Protein 3CSS (pdb70)

Solvent-accessible surface area: 11791 Å² total; per-residue (Å²): 96,101,31,82,38,86,52,0,129,77,44,46,54,0,2,108,16,0,42,99,42,2,35,60,18,8,108,79,44,155,73,114,100,72,51,4,0,0,0,2,10,16,36,81,42,3,88,96,0,0,76,28,2,21,126,138,10,38,65,65,3,89,118,89,4,1,23,1,1,6,4,11,0,31,0,12,40,68,130,47,134,97,2,3,41,7,23,1,38,128,7,0,13,138,51,10,36,100,92,12,28,16,48,3,78,9,180,62,0,73,103,56,2,148,77,118,186,40,0,62,115,10,0,58,41,1,0,87,81,4,28,86,65,0,63,120,59,12,76,45,148,121,29,142,80,53,104,86,41,3,0,25,0,40,0,0,1,4,24,11,6,30,22,0,25,1,14,0,0,1,42,154,18,60,0,12,102,11,109,122,53,9,0,0,0,1,26,10,9,127,104,32,78,17,92,1,20,6,0,1,1,0,29,23,0,1,27,58,1,112,69,0,1,0,3,1,41,23,153,87,33,20,68,0,0,114,2,0,40,25,143,71,97,59,132,91,86,1,34,0,32,20,0,42,99,18,150,21,55,7,19,0,4,0,28,72,12,0,5,98,73,46,71,167

B-factor: mean 22.98, std 7.55, range [10.91, 54.47]

Radius of gyration: 17.24 Å; Cα contacts (8 Å, |Δi|>4): 591; chains: 1; bounding box: 46×47×42 Å

InterPro domains:
  IPR005900 6-phosphogluconolactonase, DevB-type [TIGR01198] (13-248)
  IPR005900 6-phosphogluconolactonase, DevB-type [cd01400] (15-257)
  IPR006148 Glucosamine/galactosamine-6-phosphate isomerase [PF01182] (15-247)
  IPR037171 NagB/RpiA transferase-like [SSF100950] (8-265)
  IPR039104 6-phosphogluconolactonase [PTHR11054] (5-244)

CATH classification: 3.40.50.1360

Foldseek 3Di:
DDAAEAADADLVRLLVVVLVVLVCLLVPDPDNQDAAEEADEADCSCLVNLLVCQVPPLVCQQVLNYQYEHQKWFLEDCCPCRTRNVSNCVRHCVSGDPLSYQDFDRVLQHVPFLPQPRRQVSQVVRQVVSQVSQVVPADWDDDPPDPDIEGAHAEYEWEADLQLDIRQCEPPFCLLPDPDGQKDKGAHDPVDDDRTIMIHGHLVNQQRYQEYEYEYEDLSQQVSVVQLPDPDHDPVHGSNVSNVNRPHHYYYYYYCNNCPPPDD

Organism: Leishmania braziliensis (NCBI:txid5660)

Structure (mmCIF, N/CA/C/O backbone):
data_3CSS
#
_entry.id   3CSS
#
_cell.length_a   69.999
_cell.length_b   89.381
_cell.length_c   100.521
_cell.angle_alpha   90.000
_cell.angle_beta   90.000
_cell.angle_gamma   90.000
#
_symmetry.space_group_name_H-M   'C 2 2 21'
#
loop_
_entity.id
_entity.type
_entity.pdbx_description
1 polymer 6-phosphogluconolactonase
2 non-polymer 'PHOSPHATE ION'
3 water water
#
loop_
_atom_site.group_PDB
_atom_site.id
_atom_site.type_symbol
_atom_site.label_atom_id
_atom_site.label_alt_id
_atom_site.label_comp_id
_atom_site.label_asym_id
_atom_site.label_entity_id
_atom_site.label_seq_id
_atom_site.pdbx_PDB_ins_code
_atom_site.Cartn_x
_atom_site.Cartn_y
_atom_site.Cartn_z
_atom_site.occupancy
_atom_site.B_iso_or_equiv
_atom_site.auth_seq_id
_atom_site.auth_comp_id
_atom_site.auth_asym_id
_atom_site.auth_atom_id
_atom_site.pdbx_PDB_model_num
ATOM 1 N N . PHE A 1 4 ? 25.726 23.383 56.241 1.00 23.94 4 PHE A N 1
ATOM 2 C CA . PHE A 1 4 ? 26.043 23.773 54.815 1.00 22.87 4 PHE A CA 1
ATOM 3 C C . PHE A 1 4 ? 27.441 23.358 54.414 1.00 22.68 4 PHE A C 1
ATOM 4 O O . PHE A 1 4 ? 28.433 23.812 54.997 1.00 23.50 4 PHE A O 1
ATOM 12 N N . ALA A 1 5 ? 27.539 22.529 53.375 1.00 21.64 5 ALA A N 1
ATOM 13 C CA . ALA A 1 5 ? 28.833 22.003 52.961 1.00 20.18 5 ALA A CA 1
ATOM 14 C C . ALA A 1 5 ? 28.894 21.964 51.433 1.00 19.23 5 ALA A C 1
ATOM 15 O O . ALA A 1 5 ? 28.696 20.903 50.824 1.00 19.36 5 ALA A O 1
ATOM 17 N N . PRO A 1 6 ? 29.130 23.130 50.808 1.00 18.47 6 PRO A N 1
ATOM 18 C CA . PRO A 1 6 ? 29.162 23.157 49.344 1.00 17.54 6 PRO A CA 1
ATOM 19 C C . PRO A 1 6 ? 30.443 22.588 48.796 1.00 17.48 6 PRO A C 1
ATOM 20 O O . PRO A 1 6 ? 31.493 22.650 49.442 1.00 16.57 6 PRO A O 1
ATOM 24 N N . THR A 1 7 ? 30.362 22.022 47.598 1.00 16.47 7 THR A N 1
ATOM 25 C CA . THR A 1 7 ? 31.540 21.716 46.839 1.00 16.71 7 THR A CA 1
ATOM 26 C C . THR A 1 7 ? 32.052 23.035 46.235 1.00 16.46 7 THR A C 1
ATOM 27 O O . THR A 1 7 ? 31.284 23.795 45.659 1.00 17.66 7 THR A O 1
ATOM 31 N N . VAL A 1 8 ? 33.345 23.303 46.338 1.00 15.75 8 VAL A N 1
ATOM 32 C CA . VAL A 1 8 ? 33.939 24.491 45.714 1.00 16.75 8 VAL A CA 1
ATOM 33 C C . VAL A 1 8 ? 35.084 24.047 44.818 1.00 17.01 8 VAL A C 1
ATOM 34 O O . VAL A 1 8 ? 35.991 23.351 45.272 1.00 16.71 8 VAL A O 1
ATOM 38 N N . LYS A 1 9 ? 35.006 24.425 43.548 1.00 17.22 9 LYS A N 1
ATOM 39 C CA . LYS A 1 9 ? 36.051 24.076 42.557 1.00 17.10 9 LYS A CA 1
ATOM 40 C C . LYS A 1 9 ? 36.527 25.368 41.893 1.00 17.86 9 LYS A C 1
ATOM 41 O O . LYS A 1 9 ? 35.777 26.053 41.190 1.00 16.31 9 LYS A O 1
ATOM 47 N N . ILE A 1 10 ? 37.774 25.715 42.174 1.00 18.57 10 ILE A N 1
ATOM 48 C CA . ILE A 1 10 ? 38.396 26.876 41.574 1.00 20.68 10 ILE A CA 1
ATOM 49 C C . ILE A 1 10 ? 39.035 26.424 40.301 1.00 21.83 10 ILE A C 1
ATOM 50 O O . ILE A 1 10 ? 40.007 25.647 40.314 1.00 24.35 10 ILE A O 1
ATOM 55 N N . CYS A 1 11 ? 38.520 26.948 39.205 1.00 21.39 11 CYS A N 1
ATOM 56 C CA . CYS A 1 11 ? 38.937 26.593 37.868 1.00 23.20 11 CYS A CA 1
ATOM 57 C C . CYS A 1 11 ? 39.947 27.647 37.409 1.00 23.82 11 CYS A C 1
ATOM 58 O O . CYS A 1 11 ? 40.034 28.737 37.997 1.00 25.34 11 CYS A O 1
ATOM 61 N N . GLU A 1 12 ? 40.788 27.305 36.437 1.00 23.30 12 GLU A N 1
ATOM 62 C CA A GLU A 1 12 ? 41.785 28.229 35.889 0.50 23.66 12 GLU A CA 1
ATOM 63 C CA B GLU A 1 12 ? 41.757 28.274 35.940 0.50 23.56 12 GLU A CA 1
ATOM 64 C C . GLU A 1 12 ? 41.174 29.150 34.839 1.00 23.43 12 GLU A C 1
ATOM 65 O O . GLU A 1 12 ? 41.701 30.234 34.540 1.00 22.79 12 GLU A O 1
ATOM 76 N N . ASN A 1 13 ? 40.079 28.701 34.249 1.00 23.16 13 ASN A N 1
ATOM 77 C CA . ASN A 1 13 ? 39.470 29.414 33.134 1.00 23.08 13 ASN A CA 1
ATOM 78 C C . ASN A 1 13 ? 38.055 28.899 32.870 1.00 23.13 13 ASN A C 1
ATOM 79 O O . ASN A 1 13 ? 37.594 27.931 33.496 1.00 22.59 13 ASN A O 1
ATOM 84 N N . LEU A 1 14 ? 37.369 29.548 31.942 1.00 23.19 14 LEU A N 1
ATOM 85 C CA . LEU A 1 14 ? 35.958 29.270 31.702 1.00 22.87 14 LEU A CA 1
ATOM 86 C C . LEU A 1 14 ? 35.737 27.939 30.960 1.00 21.99 14 LEU A C 1
ATOM 87 O O . LEU A 1 14 ? 34.663 27.336 31.065 1.00 21.82 14 LEU A O 1
ATOM 92 N N . SER A 1 15 ? 36.748 27.469 30.226 1.00 20.51 15 SER A N 1
ATOM 93 C CA . SER A 1 15 ? 36.691 26.122 29.620 1.00 19.94 15 SER A CA 1
ATOM 94 C C . SER A 1 15 ? 36.530 25.047 30.692 1.00 19.50 15 SER A C 1
ATOM 95 O O . SER A 1 15 ? 35.668 24.170 30.604 1.00 19.45 15 SER A O 1
ATOM 98 N N . GLN A 1 16 ? 37.365 25.130 31.718 1.00 18.89 16 GLN A N 1
ATOM 99 C CA . GLN A 1 16 ? 37.310 24.189 32.827 1.00 18.97 16 GLN A CA 1
ATOM 100 C C . GLN A 1 16 ? 36.002 24.329 33.590 1.00 18.26 16 GLN A C 1
ATOM 101 O O . GLN A 1 16 ? 35.413 23.335 34.004 1.00 17.97 16 GLN A O 1
ATOM 107 N N . MET A 1 17 ? 35.553 25.562 33.794 1.00 17.88 17 MET A N 1
ATOM 108 C CA A MET A 1 17 ? 34.302 25.792 34.489 0.50 17.99 17 MET A CA 1
ATOM 109 C CA B MET A 1 17 ? 34.290 25.803 34.504 0.50 18.18 17 MET A CA 1
ATOM 110 C C . MET A 1 17 ? 33.143 25.144 33.747 1.00 18.08 17 MET A C 1
ATOM 111 O O . MET A 1 17 ? 32.313 24.473 34.344 1.00 17.44 17 MET A O 1
ATOM 120 N N . SER A 1 18 ? 33.098 25.361 32.442 1.00 18.45 18 SER A N 1
ATOM 121 C CA . SER A 1 18 ? 32.010 24.842 31.611 1.00 18.89 18 SER A CA 1
ATOM 122 C C . SER A 1 18 ? 32.014 23.314 31.578 1.00 18.61 18 SER A C 1
ATOM 123 O O . SER A 1 18 ? 30.963 22.706 31.671 1.00 17.59 18 SER A O 1
ATOM 126 N N . PHE A 1 19 ? 33.198 22.708 31.490 1.00 18.20 19 PHE A N 1
ATOM 127 C CA . PHE A 1 19 ? 33.327 21.237 31.508 1.00 18.89 19 PHE A CA 1
ATOM 128 C C . PHE A 1 19 ? 32.842 20.666 32.833 1.00 19.22 19 PHE A C 1
ATOM 129 O O . PHE A 1 19 ? 32.170 19.645 32.851 1.00 19.00 19 PHE A O 1
ATOM 137 N N . ALA A 1 20 ? 33.180 21.328 33.942 1.00 19.20 20 ALA A N 1
ATOM 138 C CA . ALA A 1 20 ? 32.745 20.878 35.275 1.00 19.19 20 ALA A CA 1
ATOM 139 C C . ALA A 1 20 ? 31.229 20.922 35.446 1.00 19.28 20 ALA A C 1
ATOM 140 O O . ALA A 1 20 ? 30.655 19.995 36.020 1.00 20.85 20 ALA A O 1
ATOM 142 N N . ALA A 1 21 ? 30.586 21.973 34.930 1.00 19.21 21 ALA A N 1
ATOM 143 C CA . ALA A 1 21 ? 29.116 22.114 34.998 1.00 18.69 21 ALA A CA 1
ATOM 144 C C . ALA A 1 21 ? 28.477 21.017 34.145 1.00 19.57 21 ALA A C 1
ATOM 145 O O . ALA A 1 21 ? 27.521 20.364 34.554 1.00 19.48 21 ALA A O 1
ATOM 147 N N . ARG A 1 22 ? 29.046 20.796 32.964 1.00 19.20 22 ARG A N 1
ATOM 148 C CA . ARG A 1 22 ? 28.541 19.749 32.076 1.00 20.09 22 ARG A CA 1
ATOM 149 C C . ARG A 1 22 ? 28.539 18.379 32.760 1.00 20.86 22 ARG A C 1
ATOM 150 O O . ARG A 1 22 ? 27.566 17.626 32.643 1.00 20.15 22 ARG A O 1
ATOM 158 N N . GLU A 1 23 ? 29.618 18.060 33.460 1.00 21.76 23 GLU A N 1
ATOM 159 C CA . GLU A 1 23 ? 29.726 16.778 34.172 1.00 23.09 23 GLU A CA 1
ATOM 160 C C . GLU A 1 23 ? 28.615 16.563 35.197 1.00 22.88 23 GLU A C 1
ATOM 161 O O . GLU A 1 23 ? 28.087 15.465 35.321 1.00 22.15 23 GLU A O 1
ATOM 167 N N . VAL A 1 24 ? 28.262 17.615 35.930 1.00 22.70 24 VAL A N 1
ATOM 168 C CA . VAL A 1 24 ? 27.163 17.545 36.891 1.00 22.92 24 VAL A CA 1
ATOM 169 C C . VAL A 1 24 ? 25.833 17.225 36.190 1.00 22.78 24 VAL A C 1
ATOM 170 O O . VAL A 1 24 ? 25.090 16.339 36.615 1.00 22.54 24 VAL A O 1
ATOM 174 N N . ILE A 1 25 ? 25.557 17.919 35.090 1.00 22.39 25 ILE A N 1
ATOM 175 C CA . ILE A 1 25 ? 24.350 17.672 34.304 1.00 22.25 25 ILE A CA 1
ATOM 176 C C . ILE A 1 25 ? 24.308 16.230 33.784 1.00 22.67 25 ILE A C 1
ATOM 177 O O . ILE A 1 25 ? 23.294 15.526 33.946 1.00 22.09 25 ILE A O 1
ATOM 182 N N . LEU A 1 26 ? 25.406 15.770 33.181 1.00 23.23 26 LEU A N 1
ATOM 183 C CA . LEU A 1 26 ? 25.443 14.397 32.639 1.00 23.97 26 LEU A CA 1
ATOM 184 C C . LEU A 1 26 ? 25.336 13.319 33.719 1.00 24.51 26 LEU A C 1
ATOM 185 O O . LEU A 1 26 ? 24.756 12.265 33.474 1.00 24.60 26 LEU A O 1
ATOM 190 N N . ALA A 1 27 ? 25.888 13.592 34.900 1.00 25.51 27 ALA A N 1
ATOM 191 C CA . ALA A 1 27 ? 25.799 12.685 36.049 1.00 26.06 27 ALA A CA 1
ATOM 192 C C . ALA A 1 27 ? 24.339 12.510 36.476 1.00 26.56 27 ALA A C 1
ATOM 193 O O . ALA A 1 27 ? 23.882 11.389 36.704 1.00 26.52 27 ALA A O 1
ATOM 195 N N . ALA A 1 28 ? 23.607 13.621 36.552 1.00 26.77 28 ALA A N 1
ATOM 196 C CA . ALA A 1 28 ? 22.188 13.597 36.925 1.00 27.38 28 ALA A CA 1
ATOM 197 C C . ALA A 1 28 ? 21.339 12.841 35.893 1.00 27.60 28 ALA A C 1
ATOM 198 O O . ALA A 1 28 ? 20.417 12.100 36.262 1.00 27.42 28 ALA A O 1
ATOM 200 N N . ILE A 1 29 ? 21.665 13.012 34.611 1.00 27.80 29 ILE A N 1
ATOM 201 C CA . ILE A 1 29 ? 20.968 12.310 33.530 1.00 27.91 29 ILE A CA 1
ATOM 202 C C . ILE A 1 29 ? 21.243 10.805 33.575 1.00 28.53 29 ILE A C 1
ATOM 203 O O . ILE A 1 29 ? 20.320 10.012 33.444 1.00 28.38 29 ILE A O 1
ATOM 208 N N . ASP A 1 30 ? 22.507 10.422 33.754 1.00 29.29 30 ASP A N 1
ATOM 209 C CA . ASP A 1 30 ? 22.877 9.008 33.822 1.00 30.18 30 ASP A CA 1
ATOM 210 C C . ASP A 1 30 ? 22.401 8.340 35.115 1.00 30.64 30 ASP A C 1
ATOM 211 O O . ASP A 1 30 ? 22.157 7.132 35.128 1.00 30.79 30 ASP A O 1
ATOM 216 N N . ALA A 1 31 ? 22.256 9.118 36.187 1.00 31.15 31 ALA A N 1
ATOM 217 C CA . ALA A 1 31 ? 21.843 8.580 37.486 1.00 31.63 31 ALA A CA 1
ATOM 218 C C . ALA A 1 31 ? 20.334 8.355 37.628 1.00 32.05 31 ALA A C 1
ATOM 219 O O . ALA A 1 31 ? 19.891 7.816 38.645 1.00 32.43 31 ALA A O 1
ATOM 221 N N . ARG A 1 32 ? 19.541 8.757 36.635 1.00 32.25 32 ARG A N 1
ATOM 222 C CA . ARG A 1 32 ? 18.091 8.529 36.688 1.00 32.38 32 ARG A CA 1
ATOM 223 C C . ARG A 1 32 ? 17.790 7.041 36.821 1.00 32.80 32 ARG A C 1
ATOM 224 O O . ARG A 1 32 ? 18.339 6.233 36.070 1.00 32.74 32 ARG A O 1
ATOM 232 N N . VAL A 1 33 ? 16.923 6.686 37.769 1.00 33.17 33 VAL A N 1
ATOM 233 C CA . VAL A 1 33 ? 16.409 5.316 37.864 1.00 33.52 33 VAL A CA 1
ATOM 234 C C . VAL A 1 33 ? 15.425 5.081 36.711 1.00 33.45 33 VAL A C 1
ATOM 235 O O . VAL A 1 33 ? 15.571 4.125 35.944 1.00 34.05 33 VAL A O 1
ATOM 239 N N . ASP A 1 34 ? 14.439 5.972 36.593 1.00 33.36 34 ASP A N 1
ATOM 240 C CA . ASP A 1 34 ? 13.445 5.932 35.517 1.00 32.90 34 ASP A CA 1
ATOM 241 C C . ASP A 1 34 ? 13.924 6.790 34.349 1.00 32.55 34 ASP A C 1
ATOM 242 O O . ASP A 1 34 ? 13.863 8.022 34.406 1.00 32.21 34 ASP A O 1
ATOM 247 N N . LYS A 1 35 ? 14.365 6.122 33.285 1.00 32.11 35 LYS A N 1
ATOM 248 C CA A LYS A 1 35 ? 14.933 6.792 32.113 0.50 31.90 35 LYS A CA 1
ATOM 249 C CA B LYS A 1 35 ? 14.934 6.794 32.119 0.50 31.92 35 LYS A CA 1
ATOM 250 C C . LYS A 1 35 ? 13.871 7.417 31.206 1.00 31.51 35 LYS A C 1
ATOM 251 O O . LYS A 1 35 ? 14.206 8.059 30.206 1.00 31.57 35 LYS A O 1
ATOM 262 N N . SER A 1 36 ? 12.596 7.238 31.555 1.00 30.68 36 SER A N 1
ATOM 263 C CA . SER A 1 36 ? 11.486 7.811 30.784 1.00 29.81 36 SER A CA 1
ATOM 264 C C . SER A 1 36 ? 10.991 9.157 31.333 1.00 29.31 36 SER A C 1
ATOM 265 O O . SER A 1 36 ? 10.058 9.738 30.767 1.00 29.42 36 SER A O 1
ATOM 268 N N . VAL A 1 37 ? 11.597 9.631 32.429 1.00 28.19 37 VAL A N 1
ATOM 269 C CA . VAL A 1 37 ? 11.253 10.922 33.033 1.00 27.28 37 VAL A CA 1
ATOM 270 C C . VAL A 1 37 ? 12.473 11.827 32.940 1.00 26.06 37 VAL A C 1
ATOM 271 O O . VAL A 1 37 ? 13.579 11.406 33.279 1.00 25.97 37 VAL A O 1
ATOM 275 N N . PRO A 1 38 ? 12.278 13.071 32.485 1.00 24.88 38 PRO A N 1
ATOM 276 C CA . PRO A 1 38 ? 13.448 13.921 32.280 1.00 23.66 38 PRO A CA 1
ATOM 277 C C . PRO A 1 38 ? 14.055 14.492 33.562 1.00 22.86 38 PRO A C 1
ATOM 278 O O . PRO A 1 38 ? 13.404 14.537 34.597 1.00 22.13 38 PRO A O 1
ATOM 282 N N . VAL A 1 39 ? 15.313 14.899 33.457 1.00 22.48 39 VAL A N 1
ATOM 283 C CA . VAL A 1 39 ? 15.951 15.772 34.446 1.00 22.18 39 VAL A CA 1
ATOM 284 C C . VAL A 1 39 ? 15.424 17.192 34.201 1.00 21.67 39 VAL A C 1
ATOM 285 O O . VAL A 1 39 ? 15.401 17.664 33.063 1.00 22.53 39 VAL A O 1
ATOM 289 N N . VAL A 1 40 ? 14.984 17.878 35.250 1.00 20.16 40 VAL A N 1
ATOM 290 C CA . VAL A 1 40 ? 14.531 19.256 35.099 1.00 19.22 40 VAL A CA 1
ATOM 291 C C . VAL A 1 40 ? 15.735 20.169 35.337 1.00 18.46 40 VAL A C 1
ATOM 292 O O . VAL A 1 40 ? 16.323 20.133 36.415 1.00 17.88 40 VAL A O 1
ATOM 296 N N . LEU A 1 41 ? 16.084 20.971 34.328 1.00 18.36 41 LEU A N 1
ATOM 297 C CA . LEU A 1 41 ? 17.253 21.870 34.370 1.00 18.77 41 LEU A CA 1
ATOM 298 C C . LEU A 1 41 ? 16.771 23.311 34.241 1.00 18.47 41 LEU A C 1
ATOM 299 O O . LEU A 1 41 ? 16.109 23.639 33.261 1.00 19.36 41 LEU A O 1
ATOM 304 N N . ALA A 1 42 ? 17.119 24.159 35.210 1.00 18.53 42 ALA A N 1
ATOM 305 C CA . ALA A 1 42 ? 16.849 25.587 35.119 1.00 18.26 42 ALA A CA 1
ATOM 306 C C . ALA A 1 42 ? 18.108 26.290 34.636 1.00 18.47 42 ALA A C 1
ATOM 307 O O . ALA A 1 42 ? 19.168 26.269 35.308 1.00 18.56 42 ALA A O 1
ATOM 309 N N . LEU A 1 43 ? 17.983 26.916 33.480 1.00 18.52 43 LEU A N 1
ATOM 310 C CA . LEU A 1 43 ? 19.071 27.607 32.824 1.00 18.22 43 LEU A CA 1
ATOM 311 C C . LEU A 1 43 ? 19.315 28.950 33.435 1.00 18.55 43 LEU A C 1
ATOM 312 O O . LEU A 1 43 ? 18.362 29.647 33.836 1.00 17.74 43 LEU A O 1
ATOM 317 N N . SER A 1 44 ? 20.596 29.311 33.565 1.00 18.38 44 SER A N 1
ATOM 318 C CA . SER A 1 44 ? 20.992 30.668 33.927 1.00 19.73 44 SER A CA 1
ATOM 319 C C . SER A 1 44 ? 21.272 31.502 32.690 1.00 19.99 44 SER A C 1
ATOM 320 O O . SER A 1 44 ? 21.379 31.002 31.577 1.00 20.37 44 SER A O 1
ATOM 323 N N . GLY A 1 45 ? 21.390 32.798 32.903 1.00 21.20 45 GLY A N 1
ATOM 324 C CA . GLY A 1 45 ? 21.568 33.714 31.820 1.00 22.49 45 GLY A CA 1
ATOM 325 C C . GLY A 1 45 ? 22.821 34.533 31.958 1.00 24.00 45 GLY A C 1
ATOM 326 O O . GLY A 1 45 ? 23.823 34.099 32.535 1.00 21.06 45 GLY A O 1
ATOM 327 N N . GLY A 1 46 ? 22.749 35.760 31.450 1.00 25.72 46 GLY A N 1
ATOM 328 C CA . GLY A 1 46 ? 23.957 36.553 31.320 1.00 27.21 46 GLY A CA 1
ATOM 329 C C . GLY A 1 46 ? 24.784 35.859 30.258 1.00 27.70 46 GLY A C 1
ATOM 330 O O . GLY A 1 46 ? 24.203 35.268 29.339 1.00 29.32 46 GLY A O 1
ATOM 331 N N . SER A 1 47 ? 26.114 35.916 30.412 1.00 28.24 47 SER A N 1
ATOM 332 C CA A SER A 1 47 ? 27.099 35.450 29.415 0.50 28.07 47 SER A CA 1
ATOM 333 C CA B SER A 1 47 ? 27.065 35.428 29.400 0.50 28.04 47 SER A CA 1
ATOM 334 C C . SER A 1 47 ? 27.948 34.268 29.897 1.00 27.79 47 SER A C 1
ATOM 335 O O . SER A 1 47 ? 28.568 33.545 29.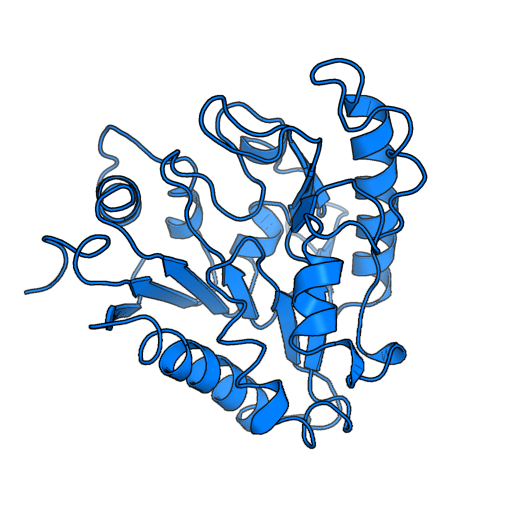096 1.00 28.46 47 SER A O 1
ATOM 340 N N . THR A 1 48 ? 28.019 34.077 31.208 1.00 26.19 48 THR A N 1
ATOM 341 C CA . THR A 1 48 ? 28.858 33.010 31.769 1.00 24.61 48 THR A CA 1
ATOM 342 C C . THR A 1 48 ? 28.512 31.578 31.273 1.00 23.22 48 THR A C 1
ATOM 343 O O . THR A 1 48 ? 29.405 30.867 30.855 1.00 24.06 48 THR A O 1
ATOM 347 N N . PRO A 1 49 ? 27.229 31.179 31.286 1.00 20.53 49 PRO A N 1
ATOM 348 C CA . PRO A 1 49 ? 26.816 29.814 30.869 1.00 19.20 49 PRO A CA 1
ATOM 349 C C . PRO A 1 49 ? 26.690 29.587 29.351 1.00 19.16 49 PRO A C 1
ATOM 350 O O . PRO A 1 49 ? 26.448 28.465 28.907 1.00 18.94 49 PRO A O 1
ATOM 354 N N . LYS A 1 50 ? 26.878 30.640 28.551 1.00 19.79 50 LYS A N 1
ATOM 355 C CA . LYS A 1 50 ? 26.799 30.484 27.111 1.00 19.89 50 LYS A CA 1
ATOM 356 C C . LYS A 1 50 ? 27.730 29.362 26.609 1.00 19.95 50 LYS A C 1
ATOM 357 O O . LYS A 1 50 ? 27.330 28.544 25.780 1.00 20.92 50 LYS A O 1
ATOM 363 N N . ARG A 1 51 ? 28.964 29.336 27.095 1.00 19.95 51 ARG A N 1
ATOM 364 C CA A ARG A 1 51 ? 29.877 28.320 26.605 0.50 20.20 51 ARG A CA 1
ATOM 365 C CA B ARG A 1 51 ? 29.972 28.330 26.734 0.50 20.19 51 ARG A CA 1
ATOM 366 C C . ARG A 1 51 ? 29.467 26.910 27.041 1.00 19.79 51 ARG A C 1
ATOM 367 O O . ARG A 1 51 ? 29.571 25.997 26.230 1.00 19.99 51 ARG A O 1
ATOM 382 N N . LEU A 1 52 ? 28.922 26.751 28.249 1.00 19.41 52 LEU A N 1
ATOM 383 C CA . LEU A 1 52 ? 28.342 25.473 28.662 1.00 18.67 52 LEU A CA 1
ATOM 384 C C . LEU A 1 52 ? 27.274 24.999 27.677 1.00 18.29 52 LEU A C 1
ATOM 385 O O . LEU A 1 52 ? 27.280 23.844 27.233 1.00 18.72 52 LEU A O 1
ATOM 390 N N . TYR A 1 53 ? 26.349 25.886 27.347 1.00 18.72 53 TYR A N 1
ATOM 391 C CA . TYR A 1 53 ? 25.276 25.560 26.427 1.00 18.92 53 TYR A CA 1
ATOM 392 C C . TYR A 1 53 ? 25.809 25.128 25.051 1.00 19.38 53 TYR A C 1
ATOM 393 O O . TYR A 1 53 ? 25.324 24.150 24.470 1.00 19.98 53 TYR A O 1
ATOM 402 N N . GLU A 1 54 ? 26.820 25.837 24.559 1.00 19.20 54 GLU A N 1
ATOM 403 C CA . GLU A 1 54 ? 27.455 25.495 23.294 1.00 20.29 54 GLU A CA 1
ATOM 404 C C . GLU A 1 54 ? 28.070 24.099 23.359 1.00 20.39 54 GLU A C 1
ATOM 405 O O . GLU A 1 54 ? 27.969 23.310 22.409 1.00 20.75 54 GLU A O 1
ATOM 411 N N . GLU A 1 55 ? 28.706 23.795 24.483 1.00 20.98 55 GLU A N 1
ATOM 412 C CA A GLU A 1 55 ? 29.334 22.489 24.664 0.50 21.33 55 GLU A CA 1
ATOM 413 C CA B GLU A 1 55 ? 29.334 22.495 24.682 0.50 21.45 55 GLU A CA 1
ATOM 414 C C . GLU A 1 55 ? 28.282 21.379 24.723 1.00 21.38 55 GLU A C 1
ATOM 415 O O . GLU A 1 55 ? 28.450 20.335 24.104 1.00 21.48 55 GLU A O 1
ATOM 426 N N . LEU A 1 56 ? 27.193 21.597 25.459 1.00 21.44 56 LEU A N 1
ATOM 427 C CA . LEU A 1 56 ? 26.072 20.648 25.436 1.00 21.69 56 LEU A CA 1
ATOM 428 C C . LEU A 1 56 ? 25.530 20.435 24.016 1.00 21.78 56 LEU A C 1
ATOM 429 O O . LEU A 1 56 ? 25.196 19.310 23.610 1.00 21.80 56 LEU A O 1
ATOM 434 N N . HIS A 1 57 ? 25.443 21.513 23.249 1.00 21.77 57 HIS A N 1
ATOM 435 C CA . HIS A 1 57 ? 24.958 21.406 21.869 1.00 21.92 57 HIS A CA 1
ATOM 436 C C . HIS A 1 57 ? 25.862 20.525 20.987 1.00 22.47 57 HIS A C 1
ATOM 437 O O . HIS A 1 57 ? 25.372 19.738 20.159 1.00 21.86 57 HIS A O 1
ATOM 444 N N . GLU A 1 58 ? 27.174 20.673 21.165 1.00 23.22 58 GLU A N 1
ATOM 445 C CA . GLU A 1 58 ? 28.137 19.931 20.366 1.00 24.28 58 GLU A CA 1
ATOM 446 C C . GLU A 1 58 ? 28.287 18.476 20.783 1.00 24.72 58 GLU A C 1
ATOM 447 O O . GLU A 1 58 ? 28.482 17.616 19.925 1.00 24.26 58 GLU A O 1
ATOM 453 N N . LYS A 1 59 ? 28.180 18.199 22.080 1.00 24.85 59 LYS A N 1
ATOM 454 C CA . LYS A 1 59 ? 28.537 16.887 22.624 1.00 26.07 59 LYS A CA 1
ATOM 455 C C . LYS A 1 59 ? 27.345 16.008 23.010 1.00 26.08 59 LYS A C 1
ATOM 456 O O . LYS A 1 59 ? 27.431 14.781 22.924 1.00 26.79 59 LYS A O 1
ATOM 462 N N . ASP A 1 60 ? 26.243 16.616 23.448 1.00 25.70 60 ASP A N 1
ATOM 463 C CA . ASP A 1 60 ? 25.171 15.874 24.108 1.00 25.57 60 ASP A CA 1
ATOM 464 C C . ASP A 1 60 ? 23.805 16.042 23.455 1.00 25.41 60 ASP A C 1
ATOM 465 O O . ASP A 1 60 ? 22.771 15.733 24.076 1.00 25.04 60 ASP A O 1
ATOM 470 N N . LEU A 1 61 ? 23.796 16.498 22.202 1.00 24.93 61 LEU A N 1
ATOM 471 C CA . LEU A 1 61 ? 22.549 16.864 21.541 1.00 24.66 61 LEU A CA 1
ATOM 472 C C . LEU A 1 61 ? 21.617 15.663 21.396 1.00 24.66 61 LEU A C 1
ATOM 473 O O . LEU A 1 61 ? 20.399 15.809 21.494 1.00 24.86 61 LEU A O 1
ATOM 478 N N . ALA A 1 62 ? 22.200 14.482 21.193 1.00 24.57 62 ALA A N 1
ATOM 479 C CA . ALA A 1 62 ? 21.438 13.239 21.052 1.00 24.35 62 ALA A CA 1
ATOM 480 C C . ALA A 1 62 ? 20.579 12.926 22.281 1.00 24.29 62 ALA A C 1
ATOM 481 O O . ALA A 1 62 ? 19.403 12.590 22.153 1.00 24.47 62 ALA A O 1
ATOM 483 N N . LEU A 1 63 ? 21.172 13.044 23.464 1.00 24.13 63 LEU A N 1
ATOM 484 C CA A LEU A 1 63 ? 20.441 12.823 24.714 0.50 24.06 63 LEU A CA 1
ATOM 485 C CA B LEU A 1 63 ? 20.457 12.831 24.719 0.50 24.20 63 LEU A CA 1
ATOM 486 C C . LEU A 1 63 ? 19.277 13.804 24.843 1.00 23.99 63 LEU A C 1
ATOM 487 O O . LEU A 1 63 ? 18.189 13.436 25.285 1.00 24.28 63 LEU A O 1
ATOM 496 N N . LEU A 1 64 ? 19.498 15.047 24.429 1.00 24.03 64 LEU A N 1
ATOM 497 C CA . LEU A 1 64 ? 18.479 16.097 24.540 1.00 23.92 64 LEU A CA 1
ATOM 498 C C . LEU A 1 64 ? 17.339 15.899 23.530 1.00 24.45 64 LEU A C 1
ATOM 499 O O . LEU A 1 64 ? 16.165 16.111 23.849 1.00 24.45 64 LEU A O 1
ATOM 504 N N . GLN A 1 65 ? 17.680 15.478 22.317 1.00 25.20 65 GLN A N 1
ATOM 505 C CA . GLN A 1 65 ? 16.649 15.167 21.319 1.00 25.51 65 GLN A CA 1
ATOM 506 C C . GLN A 1 65 ? 15.812 13.933 21.725 1.00 25.55 65 GLN A C 1
ATOM 507 O O . GLN A 1 65 ? 14.696 13.739 21.228 1.00 26.01 65 GLN A O 1
ATOM 513 N N . GLN A 1 66 ? 16.346 13.125 22.642 1.00 25.26 66 GLN A N 1
ATOM 514 C CA . GLN A 1 66 ? 15.622 11.999 23.253 1.00 25.61 66 GLN A CA 1
ATOM 515 C C . GLN A 1 66 ? 14.833 12.405 24.516 1.00 25.44 66 GLN A C 1
ATOM 516 O O . GLN A 1 66 ? 14.336 11.542 25.251 1.00 25.34 66 GLN A O 1
ATOM 522 N N . HIS A 1 67 ? 14.752 13.711 24.771 1.00 24.66 67 HIS A N 1
ATOM 523 C CA . HIS A 1 67 ? 13.947 14.272 25.862 1.00 24.49 67 HIS A CA 1
ATOM 524 C C . HIS A 1 67 ? 14.506 13.937 27.256 1.00 23.74 67 HIS A C 1
ATOM 525 O O . HIS A 1 67 ? 13.747 13.844 28.224 1.00 24.40 67 HIS A O 1
ATOM 532 N N . ALA A 1 68 ? 15.831 13.807 27.373 1.00 22.81 68 ALA A N 1
ATOM 533 C CA . ALA A 1 68 ? 16.461 13.542 28.680 1.00 22.48 68 ALA A CA 1
ATOM 534 C C . ALA A 1 68 ? 16.316 14.716 29.670 1.00 21.75 68 ALA A C 1
ATOM 535 O O . ALA A 1 68 ? 16.357 14.512 30.884 1.00 20.87 68 ALA A O 1
ATOM 537 N N . VAL A 1 69 ? 16.172 15.932 29.141 1.00 21.01 69 VAL A N 1
ATOM 538 C CA . VAL A 1 69 ? 16.129 17.155 29.946 1.00 20.60 69 VAL A CA 1
ATOM 539 C C . VAL A 1 69 ? 14.879 17.972 29.632 1.00 20.65 69 VAL A C 1
ATOM 540 O O . VAL A 1 69 ? 14.514 18.149 28.464 1.00 21.90 69 VAL A O 1
ATOM 544 N N . GLN A 1 70 ? 14.224 18.443 30.685 1.00 20.37 70 GLN A N 1
ATOM 545 C CA . GLN A 1 70 ? 13.180 19.455 30.580 1.00 20.25 70 GLN A CA 1
ATOM 546 C C . GLN A 1 70 ? 13.799 20.783 31.015 1.00 19.65 70 GLN A C 1
ATOM 547 O O . GLN A 1 70 ? 14.216 20.918 32.174 1.00 20.15 70 GLN A O 1
ATOM 553 N N . PHE A 1 71 ? 13.837 21.738 30.083 1.00 19.68 71 PHE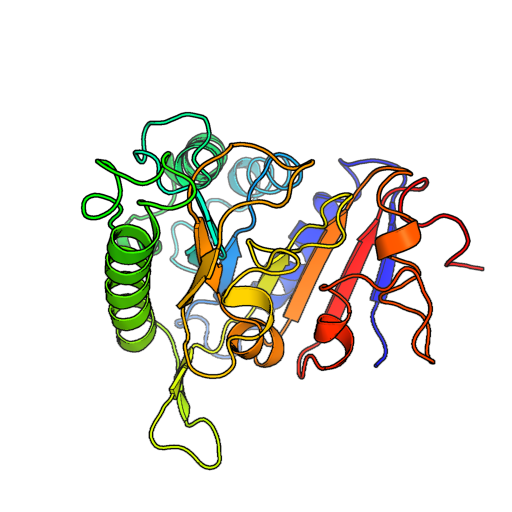 A N 1
ATOM 554 C CA . PHE A 1 71 ? 14.496 23.034 30.268 1.00 19.12 71 PHE A CA 1
ATOM 555 C C . PHE A 1 71 ? 13.490 24.107 30.690 1.00 19.19 71 PHE A C 1
ATOM 556 O O . PHE A 1 71 ? 12.401 24.245 30.097 1.00 19.54 71 PHE A O 1
ATOM 564 N N . ILE A 1 72 ? 13.886 24.887 31.682 1.00 18.39 72 ILE A N 1
ATOM 565 C CA . ILE A 1 72 ? 13.188 26.099 32.078 1.00 18.09 72 ILE A CA 1
ATOM 566 C C . ILE A 1 72 ? 14.212 27.212 32.240 1.00 18.24 72 ILE A C 1
ATOM 567 O O . ILE A 1 72 ? 15.395 26.953 32.449 1.00 19.13 72 ILE A O 1
ATOM 572 N N . LEU A 1 73 ? 13.750 28.450 32.121 1.00 18.69 73 LEU A N 1
ATOM 573 C CA . LEU A 1 73 ? 14.608 29.596 32.406 1.00 19.31 73 LEU A CA 1
ATOM 574 C C . LEU A 1 73 ? 14.458 29.933 33.892 1.00 18.97 73 LEU A C 1
ATOM 575 O O . LEU A 1 73 ? 13.362 30.198 34.394 1.00 18.48 73 LEU A O 1
ATOM 580 N N . GLY A 1 74 ? 15.568 29.896 34.617 1.00 20.90 74 GLY A N 1
ATOM 581 C CA . GLY A 1 74 ? 15.556 30.274 36.032 1.00 21.40 74 GLY A CA 1
ATOM 582 C C . GLY A 1 74 ? 15.291 31.753 36.324 1.00 22.73 74 GLY A C 1
ATOM 583 O O . GLY A 1 74 ? 14.807 32.094 37.393 1.00 23.62 74 GLY A O 1
ATOM 584 N N . ASP A 1 75 ? 15.607 32.613 35.366 1.00 22.76 75 ASP A N 1
ATOM 585 C CA . ASP A 1 75 ? 15.202 33.997 35.389 1.00 23.80 75 ASP A CA 1
ATOM 586 C C . ASP A 1 75 ? 15.248 34.537 33.985 1.00 23.53 75 ASP A C 1
ATOM 587 O O . ASP A 1 75 ? 15.872 33.947 33.095 1.00 24.83 75 ASP A O 1
ATOM 592 N N . GLU A 1 76 ? 14.576 35.655 33.781 1.00 23.99 76 GLU A N 1
ATOM 593 C CA . GLU A 1 76 ? 14.506 36.223 32.437 1.00 24.09 76 GLU A CA 1
ATOM 594 C C . GLU A 1 76 ? 14.310 37.722 32.463 1.00 24.37 76 GLU A C 1
ATOM 595 O O . GLU A 1 76 ? 13.611 38.270 33.317 1.00 24.44 76 GLU A O 1
ATOM 601 N N . ARG A 1 77 ? 14.955 38.368 31.507 1.00 24.20 77 ARG A N 1
ATOM 602 C CA . ARG A 1 77 ? 14.736 39.773 31.215 1.00 24.59 77 ARG A CA 1
ATOM 603 C C . ARG A 1 77 ? 13.459 39.915 30.398 1.00 24.85 77 ARG A C 1
ATOM 604 O O . ARG A 1 77 ? 13.306 39.240 29.366 1.00 24.92 77 ARG A O 1
ATOM 612 N N . LEU A 1 78 ? 12.560 40.815 30.801 1.00 24.39 78 LEU A N 1
ATOM 613 C CA . LEU A 1 78 ? 11.263 40.949 30.120 1.00 24.84 78 LEU A CA 1
ATOM 614 C C . LEU A 1 78 ? 11.391 41.784 28.854 1.00 25.57 78 LEU A C 1
ATOM 615 O O . LEU A 1 78 ? 10.882 42.913 28.743 1.00 25.85 78 LEU A O 1
ATOM 620 N N . LEU A 1 79 ? 12.116 41.190 27.911 1.00 26.87 79 LEU A N 1
ATOM 621 C CA . LEU A 1 79 ? 12.293 41.691 26.559 1.00 27.59 79 LEU A CA 1
ATOM 622 C C . LEU A 1 79 ? 11.720 40.626 25.607 1.00 28.30 79 LEU A C 1
ATOM 623 O O . LEU A 1 79 ? 11.413 39.512 26.025 1.00 28.16 79 LEU A O 1
ATOM 628 N N . SER A 1 80 ? 11.564 40.963 24.333 1.00 29.33 80 SER A N 1
ATOM 629 C CA . SER A 1 80 ? 11.100 39.980 23.350 1.00 29.98 80 SER A CA 1
ATOM 630 C C . SER A 1 80 ? 12.066 38.779 23.287 1.00 30.15 80 SER A C 1
ATOM 631 O O . SER A 1 80 ? 13.253 38.912 23.593 1.00 30.28 80 SER A O 1
ATOM 634 N N . GLU A 1 81 ? 11.541 37.609 22.930 1.00 30.93 81 GLU A N 1
ATOM 635 C CA . GLU A 1 81 ? 12.361 36.402 22.719 1.00 31.48 81 GLU A CA 1
ATOM 636 C C . GLU A 1 81 ? 13.462 36.586 21.660 1.00 31.48 81 GLU A C 1
ATOM 637 O O . GLU A 1 81 ? 14.507 35.934 21.736 1.00 31.92 81 GLU A O 1
ATOM 643 N N . ASP A 1 82 ? 13.235 37.450 20.671 1.00 31.47 82 ASP A N 1
ATOM 644 C CA . ASP A 1 82 ? 14.272 37.711 19.657 1.00 31.55 82 ASP A CA 1
ATOM 645 C C . ASP A 1 82 ? 15.223 38.870 20.036 1.00 30.99 82 ASP A C 1
ATOM 646 O O . ASP A 1 82 ? 16.149 39.182 19.278 1.00 31.29 82 ASP A O 1
ATOM 651 N N . ASP A 1 83 ? 15.010 39.484 21.205 1.00 30.12 83 ASP A N 1
ATOM 652 C CA . ASP A 1 83 ? 15.907 40.521 21.715 1.00 29.14 83 ASP A CA 1
ATOM 653 C C . ASP A 1 83 ? 17.173 39.822 22.171 1.00 28.80 83 ASP A C 1
ATOM 654 O O . ASP A 1 83 ? 17.120 38.851 22.919 1.00 26.62 83 ASP A O 1
ATOM 659 N N . GLU A 1 84 ? 18.312 40.327 21.711 1.00 28.28 84 GLU A N 1
ATOM 660 C CA A GLU A 1 84 ? 19.596 39.677 21.961 0.50 28.11 84 GLU A CA 1
ATOM 661 C CA B GLU A 1 84 ? 19.597 39.686 21.960 0.50 27.95 84 GLU A CA 1
ATOM 662 C C . GLU A 1 84 ? 19.982 39.684 23.450 1.00 27.66 84 GLU A C 1
ATOM 663 O O . GLU A 1 84 ? 20.771 38.853 23.903 1.00 26.94 84 GLU A O 1
ATOM 674 N N . GLN A 1 85 ? 19.407 40.603 24.219 1.00 27.15 85 GLN A N 1
ATOM 675 C CA . GLN A 1 85 ? 19.648 40.650 25.660 1.00 27.17 85 GLN A CA 1
ATOM 676 C C . GLN A 1 85 ? 18.651 39.823 26.490 1.00 26.15 85 GLN A C 1
ATOM 677 O O . GLN A 1 85 ? 18.676 39.884 27.726 1.00 25.82 85 GLN A O 1
ATOM 683 N N . SER A 1 86 ? 17.791 39.044 25.834 1.00 25.08 86 SER A N 1
ATOM 684 C CA . SER A 1 86 ? 17.008 38.038 26.552 1.00 24.53 86 SER A CA 1
ATOM 685 C C . SER A 1 86 ? 17.851 36.770 26.757 1.00 24.45 86 SER A C 1
ATOM 686 O O . SER A 1 86 ? 18.678 36.403 25.907 1.00 22.59 86 SER A O 1
ATOM 689 N N . ASN A 1 87 ? 17.610 36.101 27.881 1.00 23.60 87 ASN A N 1
ATOM 690 C CA . ASN A 1 87 ? 18.278 34.828 28.175 1.00 23.83 87 ASN A CA 1
ATOM 691 C C . ASN A 1 87 ? 17.810 33.748 27.195 1.00 23.52 87 ASN A C 1
ATOM 692 O O . ASN A 1 87 ? 18.587 32.883 26.809 1.00 23.76 87 ASN A O 1
ATOM 697 N N . PHE A 1 88 ? 16.552 33.832 26.782 1.00 23.97 88 PHE A N 1
ATOM 698 C CA . PHE A 1 88 ? 16.011 32.901 25.806 1.00 23.75 88 PHE A CA 1
ATOM 699 C C . PHE A 1 88 ? 16.768 32.956 24.484 1.00 23.13 88 PHE A C 1
ATOM 700 O O . PHE A 1 88 ? 17.101 31.930 23.909 1.00 24.20 88 PHE A O 1
ATOM 708 N N . SER A 1 89 ? 17.043 34.158 24.010 1.00 22.86 89 SER A N 1
ATOM 709 C CA . SER A 1 89 ? 17.819 34.331 22.788 1.00 23.03 89 SER A CA 1
ATOM 710 C C . SER A 1 89 ? 19.185 33.668 22.927 1.00 22.95 89 SER A C 1
ATOM 711 O O . SER A 1 89 ? 19.600 32.869 22.082 1.00 22.14 89 SER A O 1
ATOM 714 N N . MET A 1 90 ? 19.888 34.020 23.997 1.00 23.28 90 MET A N 1
ATOM 715 C CA . MET A 1 90 ? 21.206 33.468 24.238 1.00 23.48 90 MET A CA 1
ATOM 716 C C . MET A 1 90 ? 21.168 31.937 24.279 1.00 23.61 90 MET A C 1
ATOM 717 O O . MET A 1 90 ? 21.972 31.279 23.630 1.00 22.75 90 MET A O 1
ATOM 722 N N . ALA A 1 91 ? 20.233 31.373 25.044 1.00 23.51 91 ALA A N 1
ATOM 723 C CA . ALA A 1 91 ? 20.115 29.914 25.192 1.00 23.21 91 ALA A CA 1
ATOM 724 C C . ALA A 1 91 ? 19.739 29.213 23.885 1.00 23.59 91 ALA A C 1
ATOM 725 O O . ALA A 1 91 ? 20.197 28.107 23.603 1.00 24.47 91 ALA A O 1
ATOM 727 N N . THR A 1 92 ? 18.889 29.873 23.101 1.00 23.33 92 THR A N 1
ATOM 728 C CA . THR A 1 92 ? 18.434 29.353 21.812 1.00 23.43 92 THR A CA 1
ATOM 729 C C . THR A 1 92 ? 19.583 29.294 20.814 1.00 23.35 92 THR A C 1
ATOM 730 O O . THR A 1 92 ? 19.791 28.261 20.173 1.00 23.74 92 THR A O 1
ATOM 734 N N . LYS A 1 93 ? 20.327 30.390 20.677 1.00 23.61 93 LYS A N 1
ATOM 735 C CA . LYS A 1 93 ? 21.465 30.438 19.758 1.00 23.91 93 LYS A CA 1
ATOM 736 C C . LYS A 1 93 ? 22.510 29.400 20.129 1.00 23.67 93 LYS A C 1
ATOM 737 O O . LYS A 1 93 ? 23.080 28.729 19.253 1.00 23.55 93 LYS A O 1
ATOM 743 N N . ALA A 1 94 ? 22.748 29.261 21.432 1.00 23.58 94 ALA A N 1
ATOM 744 C CA . ALA A 1 94 ? 23.762 28.343 21.915 1.00 23.79 94 ALA A CA 1
ATOM 745 C C . ALA A 1 94 ? 23.309 26.890 21.838 1.00 24.56 94 ALA A C 1
ATOM 746 O O . ALA A 1 94 ? 24.140 26.013 21.595 1.00 24.73 94 ALA A O 1
ATOM 748 N N . LEU A 1 95 ? 22.010 26.627 22.026 1.00 24.88 95 LEU A N 1
ATOM 749 C CA . LEU A 1 95 ? 21.571 25.253 22.279 1.00 25.02 95 LEU A CA 1
ATOM 750 C C . LEU A 1 95 ? 20.126 24.911 21.902 1.00 25.19 95 LEU A C 1
ATOM 751 O O . LEU A 1 95 ? 19.883 23.907 21.222 1.00 25.49 95 LEU A O 1
ATOM 756 N N . LEU A 1 96 ? 19.163 25.710 22.362 1.00 25.47 96 LEU A N 1
ATOM 757 C CA . LEU A 1 96 ? 17.757 25.307 22.312 1.00 25.36 96 LEU A CA 1
ATOM 758 C C . LEU A 1 96 ? 17.186 25.304 20.904 1.00 25.61 96 LEU A C 1
ATOM 759 O O . LEU A 1 96 ? 16.142 24.698 20.646 1.00 26.27 96 LEU A O 1
ATOM 764 N N . ARG A 1 97 ? 17.882 25.951 19.972 1.00 25.23 97 ARG A N 1
ATOM 765 C CA . ARG A 1 97 ? 17.478 25.893 18.565 1.00 25.94 97 ARG A CA 1
ATOM 766 C C . ARG A 1 97 ? 17.322 24.442 18.069 1.00 26.31 97 ARG A C 1
ATOM 767 O O . ARG A 1 97 ? 16.494 24.175 17.187 1.00 26.77 97 ARG A O 1
ATOM 775 N N . ASP A 1 98 ? 18.094 23.509 18.628 1.00 26.35 98 ASP A N 1
ATOM 776 C CA . ASP A 1 98 ? 18.056 22.105 18.196 1.00 26.68 98 ASP A CA 1
ATOM 777 C C . ASP A 1 98 ? 17.513 21.145 19.263 1.00 27.22 98 ASP A C 1
ATOM 778 O O . ASP A 1 98 ? 17.655 19.925 19.132 1.00 27.38 98 ASP A O 1
ATOM 783 N N . VAL A 1 99 ? 16.867 21.705 20.288 1.00 27.32 99 VAL A N 1
ATOM 784 C CA . VAL A 1 99 ? 16.172 20.936 21.322 1.00 27.56 99 VAL A CA 1
ATOM 785 C C . VAL A 1 99 ? 14.677 20.962 20.990 1.00 28.07 99 VAL A C 1
ATOM 786 O O . VAL A 1 99 ? 14.141 22.007 20.597 1.00 28.11 99 VAL A O 1
ATOM 790 N N . PRO A 1 100 ? 13.993 19.811 21.124 1.00 28.07 100 PRO A N 1
ATOM 791 C CA . PRO A 1 100 ? 12.557 19.782 20.835 1.00 28.38 100 PRO A CA 1
ATOM 792 C C . PRO A 1 100 ? 11.780 20.783 21.682 1.00 28.47 100 PRO A C 1
ATOM 793 O O . PRO A 1 100 ? 12.039 20.909 22.884 1.00 28.03 100 PRO A O 1
ATOM 797 N N . SER A 1 101 ? 10.849 21.500 21.048 1.00 28.88 101 SER A N 1
ATOM 798 C CA . SER A 1 101 ? 10.071 22.547 21.724 1.00 29.37 101 SER A CA 1
ATOM 799 C C . SER A 1 101 ? 9.326 21.984 22.918 1.00 28.71 101 SER A C 1
ATOM 800 O O . SER A 1 101 ? 9.152 22.677 23.917 1.00 28.89 101 SER A O 1
ATOM 803 N N . SER A 1 102 ? 8.879 20.730 22.792 1.00 28.19 102 SER A N 1
ATOM 804 C CA . SER A 1 102 ? 8.160 20.030 23.866 1.00 27.93 102 SER A CA 1
ATOM 805 C C . SER A 1 102 ? 8.959 19.884 25.157 1.00 27.31 102 SER A C 1
ATOM 806 O O . SER A 1 102 ? 8.369 19.689 26.222 1.00 26.70 102 SER A O 1
ATOM 809 N N . ASP A 1 103 ? 10.283 19.983 25.060 1.00 27.06 103 ASP A N 1
ATOM 810 C CA . ASP A 1 103 ? 11.166 19.848 26.219 1.00 26.57 103 ASP A CA 1
ATOM 811 C C . ASP A 1 103 ? 11.550 21.185 26.854 1.00 26.81 103 ASP A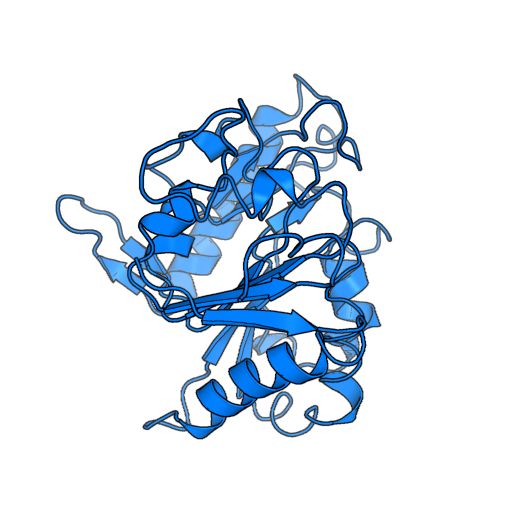 C 1
ATOM 812 O O . ASP A 1 103 ? 12.343 21.212 27.795 1.00 27.06 103 ASP A O 1
ATOM 817 N N . VAL A 1 104 ? 11.005 22.278 26.327 1.00 26.36 104 VAL A N 1
ATOM 818 C CA . VAL A 1 104 ? 11.317 23.621 26.791 1.00 26.20 104 VAL A CA 1
ATOM 819 C C . VAL A 1 104 ? 10.040 24.351 27.218 1.00 26.39 104 VAL A C 1
ATOM 820 O O . VAL A 1 104 ? 9.088 24.465 26.452 1.00 25.54 104 VAL A O 1
ATOM 824 N N . ILE A 1 105 ? 10.036 24.859 28.441 1.00 25.79 105 ILE A N 1
ATOM 825 C CA . ILE A 1 105 ? 8.926 25.646 28.954 1.00 27.09 105 ILE A CA 1
ATOM 826 C C . ILE A 1 105 ? 9.165 27.120 28.636 1.00 27.98 105 ILE A C 1
ATOM 827 O O . ILE A 1 105 ? 10.177 27.705 29.046 1.00 29.68 105 ILE A O 1
ATOM 832 N N . SER A 1 106 ? 8.253 27.718 27.880 1.00 28.92 106 SER A N 1
ATOM 833 C CA . SER A 1 106 ? 8.414 29.104 27.461 1.00 29.71 106 SER A CA 1
ATOM 834 C C . SER A 1 106 ? 7.807 30.076 28.467 1.00 29.21 106 SER A C 1
ATOM 835 O O . SER A 1 106 ? 6.858 29.745 29.182 1.00 29.57 106 SER A O 1
ATOM 838 N N . ILE A 1 107 ? 8.371 31.281 28.505 1.00 29.51 107 ILE A N 1
ATOM 839 C CA . ILE A 1 107 ? 7.811 32.403 29.254 1.00 29.39 107 ILE A CA 1
ATOM 840 C C . ILE A 1 107 ? 7.108 33.317 28.254 1.00 29.80 107 ILE A C 1
ATOM 841 O O . ILE A 1 107 ? 7.691 33.693 27.238 1.00 30.26 107 ILE A O 1
ATOM 846 N N . ASP A 1 108 ? 5.864 33.670 28.556 1.00 30.44 108 ASP A N 1
ATOM 847 C CA . ASP A 1 108 ? 5.093 34.623 27.765 1.00 30.42 108 ASP A CA 1
ATOM 848 C C . ASP A 1 108 ? 5.329 36.038 28.306 1.00 30.40 108 ASP A C 1
ATOM 849 O O . ASP A 1 108 ? 4.828 36.381 29.369 1.00 30.12 108 ASP A O 1
ATOM 854 N N . ARG A 1 109 ? 6.093 36.855 27.580 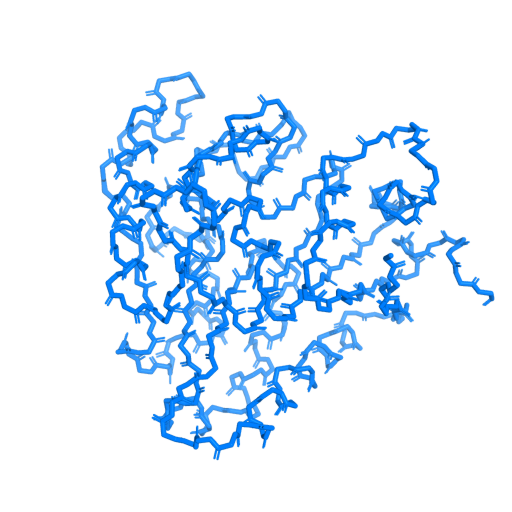1.00 30.40 109 ARG A N 1
ATOM 855 C CA . ARG A 1 109 ? 6.503 38.183 28.083 1.00 30.99 109 ARG A CA 1
ATOM 856 C C . ARG A 1 109 ? 5.619 39.328 27.681 1.00 31.17 109 ARG A C 1
ATOM 857 O O . ARG A 1 109 ? 5.810 40.442 28.152 1.00 31.43 109 ARG A O 1
ATOM 865 N N . ARG A 1 110 ? 4.659 39.060 26.804 1.00 30.78 110 ARG A N 1
ATOM 866 C CA A ARG A 1 110 ? 3.821 40.081 26.155 0.50 31.47 110 ARG A CA 1
ATOM 867 C CA B ARG A 1 110 ? 3.965 40.156 26.153 0.50 30.72 110 ARG A CA 1
ATOM 868 C C . ARG A 1 110 ? 3.208 41.091 27.114 1.00 31.13 110 ARG A C 1
ATOM 869 O O . ARG A 1 110 ? 3.140 42.282 26.838 1.00 32.03 110 ARG A O 1
ATOM 884 N N . ALA A 1 111 ? 2.698 40.591 28.238 1.00 31.42 111 ALA A N 1
ATOM 885 C CA . ALA A 1 111 ? 2.023 41.463 29.214 1.00 31.07 111 ALA A CA 1
ATOM 886 C C . ALA A 1 111 ? 2.945 42.551 29.798 1.00 30.86 111 ALA A C 1
ATOM 887 O O . ALA A 1 111 ? 2.462 43.569 30.296 1.00 30.45 111 ALA A O 1
ATOM 889 N N . ALA A 1 112 ? 4.260 42.327 29.732 1.00 30.58 112 ALA A N 1
ATOM 890 C CA . ALA A 1 112 ? 5.262 43.241 30.296 1.00 30.39 112 ALA A CA 1
ATOM 891 C C . ALA A 1 112 ? 5.957 44.156 29.284 1.00 30.63 112 ALA A C 1
ATOM 892 O O . ALA A 1 112 ? 6.555 45.146 29.676 1.00 30.53 112 ALA A O 1
ATOM 894 N N . LEU A 1 113 ? 5.905 43.832 27.996 1.00 30.74 113 LEU A N 1
ATOM 895 C CA . LEU A 1 113 ? 6.763 44.525 27.023 1.00 31.09 113 LEU A CA 1
ATOM 896 C C . LEU A 1 113 ? 6.498 46.045 26.913 1.00 31.09 113 LEU A C 1
ATOM 897 O O . LEU A 1 113 ? 7.430 46.827 26.701 1.00 31.29 113 LEU A O 1
ATOM 902 N N . ALA A 1 114 ? 5.249 46.471 27.080 1.00 31.20 114 ALA A N 1
ATOM 903 C CA . ALA A 1 114 ? 4.930 47.906 27.008 1.00 30.98 114 ALA A CA 1
ATOM 904 C C . ALA A 1 114 ? 5.510 48.729 28.184 1.00 30.67 114 ALA A C 1
ATOM 905 O O . ALA A 1 114 ? 5.664 49.940 28.052 1.00 31.15 114 ALA A O 1
ATOM 907 N N . THR A 1 115 ? 5.838 48.084 29.310 1.00 29.99 115 THR A N 1
ATOM 908 C CA . THR A 1 115 ? 6.273 48.807 30.518 1.00 29.38 115 THR A CA 1
ATOM 909 C C . THR A 1 115 ? 7.550 48.274 31.217 1.00 29.32 115 THR A C 1
ATOM 910 O O . THR A 1 115 ? 7.993 48.848 32.221 1.00 28.97 115 THR A O 1
ATOM 914 N N . SER A 1 116 ? 8.154 47.203 30.694 1.00 29.38 116 SER A N 1
ATOM 915 C CA . SER A 1 116 ? 9.250 46.506 31.397 1.00 29.44 116 SER A CA 1
ATOM 916 C C . SER A 1 116 ? 10.538 47.330 31.535 1.00 29.79 116 SER A C 1
ATOM 917 O O . SER A 1 116 ? 11.382 47.024 32.370 1.00 28.36 116 SER A O 1
ATOM 920 N N . LYS A 1 117 ? 10.694 48.375 30.724 1.00 29.96 117 LYS A N 1
ATOM 921 C CA . LYS A 1 117 ? 11.863 49.251 30.848 1.00 30.72 117 LYS A CA 1
ATOM 922 C C . LYS A 1 117 ? 11.611 50.448 31.779 1.00 30.72 117 LYS A C 1
ATOM 923 O O . LYS A 1 117 ? 12.499 51.269 31.998 1.00 30.91 117 LYS A O 1
ATOM 929 N N . ASP A 1 118 ? 10.410 50.527 32.345 1.00 30.94 118 ASP A N 1
ATOM 930 C CA . ASP A 1 118 ? 10.065 51.598 33.270 1.00 31.12 118 ASP A CA 1
ATOM 931 C C . ASP A 1 118 ? 10.302 51.079 34.667 1.00 30.87 118 ASP A C 1
ATOM 932 O O . ASP A 1 118 ? 9.581 50.205 35.131 1.00 30.13 118 ASP A O 1
ATOM 937 N N . GLU A 1 119 ? 11.308 51.629 35.337 1.00 31.22 119 GLU A N 1
ATOM 938 C CA . GLU A 1 119 ? 11.728 51.119 36.633 1.00 31.76 119 GLU A CA 1
ATOM 939 C C . GLU A 1 119 ? 10.584 51.067 37.636 1.00 31.80 119 GLU A C 1
ATOM 940 O O . GLU A 1 119 ? 10.422 50.069 38.329 1.00 32.06 119 GLU A O 1
ATOM 946 N N . LYS A 1 120 ? 9.789 52.133 37.715 1.00 31.93 120 LYS A N 1
ATOM 947 C CA . LYS A 1 120 ? 8.655 52.136 38.638 1.00 32.51 120 LYS A CA 1
ATOM 948 C C . LYS A 1 120 ? 7.429 51.470 38.003 1.00 32.45 120 LYS A C 1
ATOM 949 O O . LYS A 1 120 ? 6.842 50.543 38.581 1.00 32.82 120 LYS A O 1
ATOM 955 N N . GLY A 1 121 ? 7.070 51.930 36.804 1.00 31.87 121 GLY A N 1
ATOM 956 C CA . GLY A 1 121 ? 5.804 51.550 36.159 1.00 31.73 121 GLY A CA 1
ATOM 957 C C . GLY A 1 121 ? 5.685 50.113 35.682 1.00 31.30 121 GLY A C 1
ATOM 958 O O . GLY A 1 121 ? 4.585 49.666 35.345 1.00 30.94 121 GLY A O 1
ATOM 959 N N . GLY A 1 122 ? 6.807 49.391 35.657 1.00 30.90 122 GLY A N 1
ATOM 960 C CA . GLY A 1 122 ? 6.846 48.027 35.116 1.00 30.78 122 GLY A CA 1
ATOM 961 C C . GLY A 1 122 ? 6.365 46.918 36.038 1.00 30.35 122 GLY A C 1
ATOM 962 O O . GLY A 1 122 ? 6.227 45.766 35.606 1.00 30.92 122 GLY A O 1
ATOM 963 N N . LEU A 1 123 ? 6.120 47.245 37.304 1.00 29.62 123 LEU A N 1
ATOM 964 C CA . LEU A 1 123 ? 5.826 46.229 38.314 1.00 28.95 123 LEU A CA 1
ATOM 965 C C . LEU A 1 123 ? 4.623 45.351 37.968 1.00 28.65 123 LEU A C 1
ATOM 966 O O . LEU A 1 123 ? 4.704 44.134 38.080 1.00 27.56 123 LEU A O 1
ATOM 971 N N . ASP A 1 124 ? 3.503 45.962 37.566 1.00 28.53 124 ASP A N 1
ATOM 972 C CA . ASP A 1 124 ? 2.248 45.210 37.344 1.00 28.93 124 ASP A CA 1
ATOM 973 C C . ASP A 1 124 ? 2.326 44.222 36.175 1.00 28.46 124 ASP A C 1
ATOM 974 O O . ASP A 1 124 ? 1.817 43.082 36.255 1.00 28.64 124 ASP A O 1
ATOM 979 N N . GLY A 1 125 ? 2.989 44.674 35.107 1.00 28.26 125 GLY A N 1
ATOM 980 C CA . GLY A 1 125 ? 3.292 43.840 33.951 1.00 27.99 125 GLY A CA 1
ATOM 981 C C . GLY A 1 125 ? 4.235 42.692 34.268 1.00 27.39 125 GLY A C 1
ATOM 982 O O . GLY A 1 125 ? 4.046 41.584 33.768 1.00 27.60 125 GLY A O 1
ATOM 983 N N . ALA A 1 126 ? 5.262 42.955 35.078 1.00 27.14 126 ALA A N 1
ATOM 984 C CA . ALA A 1 126 ? 6.171 41.909 35.537 1.00 26.79 126 ALA A CA 1
ATOM 985 C C . ALA A 1 126 ? 5.421 40.821 36.325 1.00 26.16 126 ALA A C 1
ATOM 986 O O . ALA A 1 126 ? 5.620 39.637 36.088 1.00 26.38 126 ALA A O 1
ATOM 988 N N . TRP A 1 127 ? 4.568 41.219 37.261 1.00 26.48 127 TRP A N 1
ATOM 989 C CA . TRP A 1 127 ? 3.743 40.257 37.999 1.00 25.98 127 TRP A CA 1
ATOM 990 C C . TRP A 1 127 ? 2.832 39.444 37.091 1.00 26.06 127 TRP A C 1
ATOM 991 O O . TRP A 1 127 ? 2.652 38.254 37.318 1.00 25.86 127 TRP A O 1
ATOM 1002 N N . ALA A 1 128 ? 2.253 40.082 36.080 1.00 26.46 128 ALA A N 1
ATOM 1003 C CA . ALA A 1 128 ? 1.390 39.375 35.143 1.00 26.24 128 ALA A CA 1
ATOM 1004 C C . ALA A 1 128 ? 2.163 38.240 34.456 1.00 26.51 128 ALA A C 1
ATOM 1005 O O . ALA A 1 128 ? 1.663 37.117 34.356 1.00 26.76 128 ALA A O 1
ATOM 1007 N N . VAL A 1 129 ? 3.388 38.535 34.009 1.00 26.01 129 VAL A N 1
ATOM 1008 C CA . VAL A 1 129 ? 4.265 37.519 33.397 1.00 26.10 129 VAL A CA 1
ATOM 1009 C C . VAL A 1 129 ? 4.674 36.435 34.416 1.00 26.32 129 VAL A C 1
ATOM 1010 O O . VAL A 1 129 ? 4.607 35.247 34.108 1.00 26.31 129 VAL A O 1
ATOM 1014 N N . ALA A 1 130 ? 5.062 36.851 35.623 1.00 26.50 130 ALA A N 1
ATOM 1015 C CA . ALA A 1 130 ? 5.423 35.92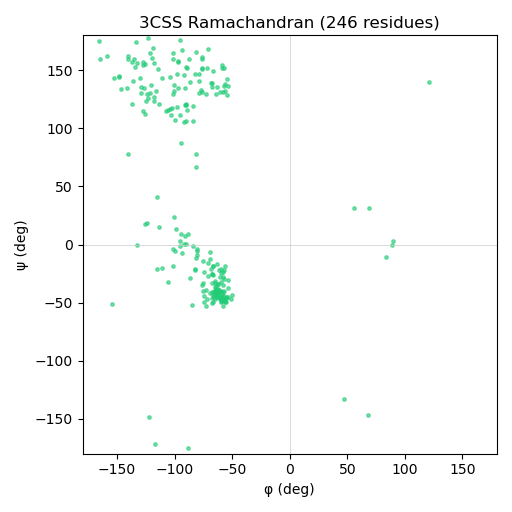3 36.702 1.00 26.89 130 ALA A CA 1
ATOM 1016 C C . ALA A 1 130 ? 4.309 34.924 36.997 1.00 27.19 130 ALA A C 1
ATOM 1017 O O . ALA A 1 130 ? 4.556 33.724 37.133 1.00 26.63 130 ALA A O 1
ATOM 1019 N N . GLN A 1 131 ? 3.085 35.434 37.094 1.00 27.58 131 GLN A N 1
ATOM 1020 C CA . GLN A 1 131 ? 1.930 34.611 37.453 1.00 28.08 131 GLN A CA 1
ATOM 1021 C C . GLN A 1 131 ? 1.600 33.566 36.386 1.00 27.75 131 GLN A C 1
ATOM 1022 O O . GLN A 1 131 ? 1.341 32.405 36.702 1.00 27.35 131 GLN A O 1
ATOM 1028 N N . ASP A 1 132 ? 1.655 33.972 35.123 1.00 27.35 132 ASP A N 1
ATOM 1029 C CA . ASP A 1 132 ? 1.434 33.049 34.011 1.00 27.58 132 ASP A CA 1
ATOM 1030 C C . ASP A 1 132 ? 2.525 31.966 33.955 1.00 26.62 132 ASP A C 1
ATOM 1031 O O . ASP A 1 132 ? 2.240 30.795 33.667 1.00 26.51 132 ASP A O 1
ATOM 1036 N N . TYR A 1 133 ? 3.764 32.359 34.230 1.00 25.92 133 TYR A N 1
ATOM 1037 C CA . TYR A 1 133 ? 4.879 31.416 34.206 1.00 25.31 133 TYR A CA 1
ATOM 1038 C C . TYR A 1 133 ? 4.768 30.427 35.371 1.00 25.08 133 TYR A C 1
ATOM 1039 O O . TYR A 1 133 ? 4.992 29.241 35.209 1.00 24.76 133 TYR A O 1
ATOM 1048 N N . GLU A 1 134 ? 4.400 30.925 36.546 1.00 25.89 134 GLU A N 1
ATOM 1049 C CA . GLU A 1 134 ? 4.162 30.069 37.709 1.00 26.08 134 GLU A CA 1
ATOM 1050 C C . GLU A 1 134 ? 3.099 28.992 37.453 1.00 25.85 134 GLU A C 1
ATOM 1051 O O . GLU A 1 134 ? 3.280 27.831 37.798 1.00 25.65 134 GLU A O 1
ATOM 1057 N N . VAL A 1 135 ? 1.984 29.400 36.860 1.00 26.00 135 VAL A N 1
ATOM 1058 C CA . VAL A 1 135 ? 0.930 28.469 36.456 1.00 25.80 135 VAL A CA 1
ATOM 1059 C C . VAL A 1 135 ? 1.494 27.381 35.540 1.00 25.84 135 VAL A C 1
ATOM 1060 O O . VAL A 1 135 ? 1.227 26.181 35.732 1.00 25.39 135 VAL A O 1
ATOM 1064 N N . LYS A 1 136 ? 2.293 27.802 34.561 1.00 25.57 136 LYS A N 1
ATOM 1065 C CA . LYS A 1 136 ? 2.897 26.868 33.619 1.00 25.69 13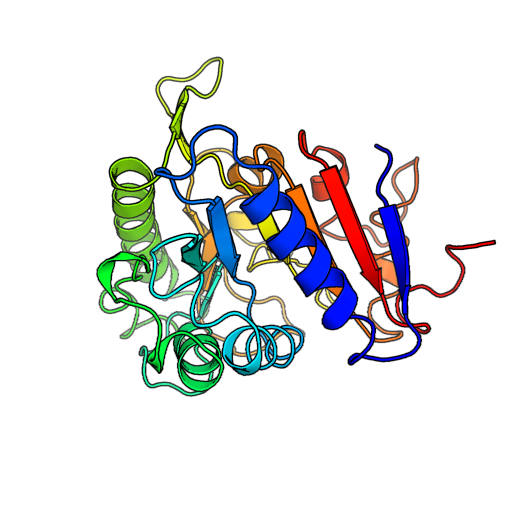6 LYS A CA 1
ATOM 1066 C C . LYS A 1 136 ? 3.824 25.885 34.334 1.00 24.96 136 LYS A C 1
ATOM 1067 O O . LYS A 1 136 ? 3.778 24.688 34.070 1.00 24.82 136 LYS A O 1
ATOM 1073 N N . LEU A 1 137 ? 4.656 26.391 35.250 1.00 24.14 137 LEU A N 1
ATOM 1074 C CA . LEU A 1 137 ? 5.596 25.540 35.990 1.00 24.04 137 LEU A CA 1
ATOM 1075 C C . LEU A 1 137 ? 4.844 24.517 36.855 1.00 24.73 137 LEU A C 1
ATOM 1076 O O . LEU A 1 137 ? 5.175 23.337 36.870 1.00 25.67 137 LEU A O 1
ATOM 1081 N N . LEU A 1 138 ? 3.810 24.981 37.542 1.00 25.08 138 LEU A N 1
ATOM 1082 C CA . LEU A 1 138 ? 3.048 24.118 38.446 1.00 25.83 138 LEU A CA 1
ATOM 1083 C C . LEU A 1 138 ? 2.283 23.042 37.669 1.00 26.99 138 LEU A C 1
ATOM 1084 O O . LEU A 1 138 ? 1.981 21.977 38.212 1.00 28.33 138 LEU A O 1
ATOM 1089 N N . ASN A 1 139 ? 1.984 23.326 36.403 1.00 27.27 139 ASN A N 1
ATOM 1090 C CA . ASN A 1 139 ? 1.256 22.393 35.523 1.00 28.44 139 ASN A CA 1
ATOM 1091 C C . ASN A 1 139 ? 2.165 21.391 34.802 1.00 28.30 139 ASN A C 1
ATOM 1092 O O . ASN A 1 139 ? 1.732 20.290 34.477 1.00 28.92 139 ASN A O 1
ATOM 1097 N N . CYS A 1 140 ? 3.417 21.772 34.543 1.00 28.07 140 CYS A N 1
ATOM 1098 C CA . CYS A 1 140 ? 4.299 21.001 33.643 1.00 27.92 140 CYS A CA 1
ATOM 1099 C C . CYS A 1 140 ? 5.474 20.301 34.312 1.00 27.65 140 CYS A C 1
ATOM 1100 O O . CYS A 1 140 ? 6.063 19.405 33.705 1.00 26.39 140 CYS A O 1
ATOM 1103 N N . LEU A 1 141 ? 5.860 20.761 35.514 1.00 27.05 141 LEU A N 1
ATOM 1104 C CA . LEU A 1 141 ? 6.952 20.156 36.266 1.00 26.64 141 LEU A CA 1
ATOM 1105 C C . LEU A 1 141 ? 6.468 19.235 37.407 1.00 26.73 141 LEU A C 1
ATOM 1106 O O . LEU A 1 141 ? 5.314 19.327 37.853 1.00 26.60 141 LEU A O 1
ATOM 1111 N N . PRO A 1 142 ? 7.351 18.327 37.866 1.00 26.89 142 PRO A N 1
ATOM 1112 C CA . PRO A 1 142 ? 7.091 17.597 39.097 1.00 27.13 142 PRO A CA 1
ATOM 1113 C C . PRO A 1 142 ? 7.050 18.578 40.261 1.00 26.41 142 PRO A C 1
ATOM 1114 O O . PRO A 1 142 ? 7.958 19.399 40.411 1.00 25.50 142 PRO A O 1
ATOM 1118 N N . CYS A 1 143 ? 5.991 18.488 41.066 1.00 25.96 143 CYS A N 1
ATOM 1119 C CA . CYS A 1 143 ? 5.797 19.393 42.196 1.00 25.40 143 CYS A CA 1
ATOM 1120 C C . CYS A 1 143 ? 5.563 18.612 43.470 1.00 24.30 143 CYS A C 1
ATOM 1121 O O . CYS A 1 143 ? 5.105 17.444 43.432 1.00 24.47 143 CYS A O 1
ATOM 1124 N N . LYS A 1 144 ? 5.844 19.262 44.587 1.00 21.74 144 LYS A N 1
ATOM 1125 C CA . LYS A 1 144 ? 5.506 18.743 45.896 1.00 22.01 144 LYS A CA 1
ATOM 1126 C C . LYS A 1 144 ? 4.870 19.831 46.756 1.00 20.86 144 LYS A C 1
ATOM 1127 O O . LYS A 1 144 ? 5.102 21.012 46.555 1.00 19.57 144 LYS A O 1
ATOM 1133 N N . GLN A 1 145 ? 4.036 19.417 47.706 1.00 20.68 145 GLN A N 1
ATOM 1134 C CA . GLN A 1 145 ? 3.382 20.366 48.595 1.00 20.76 145 GLN A CA 1
ATOM 1135 C C . GLN A 1 145 ? 4.409 21.013 49.502 1.00 19.53 145 GLN A C 1
ATOM 1136 O O . GLN A 1 145 ? 5.318 20.344 49.980 1.00 20.90 145 GLN A O 1
ATOM 1142 N N . ILE A 1 146 ? 4.273 22.319 49.716 1.00 18.65 146 ILE A N 1
ATOM 1143 C CA . ILE A 1 146 ? 5.091 23.044 50.691 1.00 17.99 146 ILE A CA 1
ATOM 1144 C C . ILE A 1 146 ? 4.455 22.896 52.072 1.00 17.46 146 ILE A C 1
ATOM 1145 O O . ILE A 1 146 ? 3.321 23.327 52.306 1.00 17.05 146 ILE A O 1
ATOM 1150 N N . ASN A 1 147 ? 5.207 22.310 52.988 1.00 16.87 147 ASN A N 1
ATOM 1151 C CA . ASN A 1 147 ? 4.710 22.009 54.313 1.00 17.00 147 ASN A CA 1
ATOM 1152 C C . ASN A 1 147 ? 4.184 23.267 55.011 1.00 17.01 147 ASN A C 1
ATOM 1153 O O . ASN A 1 147 ? 4.856 24.311 55.008 1.00 16.91 147 ASN A O 1
ATOM 1158 N N . GLY A 1 148 ? 2.992 23.149 55.582 1.00 16.54 148 GLY A N 1
ATOM 1159 C CA . GLY A 1 148 ? 2.342 24.217 56.336 1.00 17.56 148 GLY A CA 1
ATOM 1160 C C . GLY A 1 148 ? 1.465 25.133 55.501 1.00 18.13 148 GLY A C 1
ATOM 1161 O O . GLY A 1 148 ? 0.896 26.081 56.012 1.00 19.71 148 GLY A O 1
ATOM 1162 N N . THR A 1 149 ? 1.336 24.831 54.216 1.00 18.05 149 THR A N 1
ATOM 1163 C CA . THR A 1 149 ? 0.623 25.687 53.276 1.00 18.10 149 THR A CA 1
ATOM 1164 C C . THR A 1 149 ? -0.325 24.860 52.408 1.00 16.92 149 THR A C 1
ATOM 1165 O O . THR A 1 149 ? -0.354 23.608 52.478 1.00 16.73 149 THR A O 1
ATOM 1169 N N . ALA A 1 150 ? -1.108 25.572 51.608 1.00 16.29 150 ALA A N 1
ATOM 1170 C CA . ALA A 1 150 ? -1.948 24.975 50.574 1.00 17.07 150 ALA A CA 1
ATOM 1171 C C . ALA A 1 150 ? -1.303 25.102 49.188 1.00 17.24 150 ALA A C 1
ATOM 1172 O O . ALA A 1 150 ? -1.982 25.063 48.166 1.00 16.77 150 ALA A O 1
ATOM 1174 N N . LYS A 1 151 ? 0.014 25.250 49.156 1.00 17.90 151 LYS A N 1
ATOM 1175 C CA . LYS A 1 151 ? 0.717 25.574 47.925 1.00 19.11 151 LYS A CA 1
ATOM 1176 C C . LYS A 1 151 ? 1.699 24.466 47.605 1.00 18.36 151 LYS A C 1
ATOM 1177 O O . LYS A 1 151 ? 2.116 23.729 48.493 1.00 18.49 151 LYS A O 1
ATOM 1183 N N . SER A 1 152 ? 2.116 24.408 46.344 1.00 18.38 152 SER A N 1
ATOM 1184 C CA . SER A 1 152 ? 3.167 23.492 45.907 1.00 18.50 152 SER A CA 1
ATOM 1185 C C . SER A 1 152 ? 4.350 24.225 45.275 1.00 18.13 152 SER A C 1
ATOM 1186 O O . SER A 1 152 ? 4.257 25.413 44.908 1.00 18.16 152 SER A O 1
ATOM 1189 N N . VAL A 1 153 ? 5.452 23.490 45.153 1.00 17.63 153 VAL A N 1
ATOM 1190 C CA . VAL A 1 153 ? 6.688 23.988 44.573 1.00 17.42 153 VAL A CA 1
ATOM 1191 C C . VAL A 1 153 ? 7.158 22.995 43.510 1.00 17.68 153 VAL A C 1
ATOM 1192 O O . VAL A 1 153 ? 7.107 21.779 43.745 1.00 17.64 153 VAL A O 1
ATOM 1196 N N . PRO A 1 154 ? 7.587 23.503 42.337 1.00 18.38 154 PRO A N 1
ATOM 1197 C CA . PRO A 1 154 ? 8.228 22.608 41.387 1.00 18.41 154 PRO A CA 1
ATOM 1198 C C . PRO A 1 154 ? 9.574 22.166 41.948 1.00 17.92 154 PRO A C 1
ATOM 1199 O O . PRO A 1 154 ? 10.268 22.955 42.590 1.00 18.94 154 PRO A O 1
ATOM 1203 N N . VAL A 1 155 ? 9.886 20.886 41.769 1.00 18.29 155 VAL A N 1
ATOM 1204 C CA . VAL A 1 155 ? 11.142 20.309 42.236 1.00 17.91 155 VAL A CA 1
ATOM 1205 C C . VAL A 1 155 ? 12.078 20.234 41.050 1.00 17.95 155 VAL A C 1
ATOM 1206 O O . VAL A 1 155 ? 11.884 19.442 40.121 1.00 17.93 155 VAL A O 1
ATOM 1210 N N . VAL A 1 156 ? 13.069 21.116 41.056 1.00 17.10 156 VAL A N 1
ATOM 1211 C CA . VAL A 1 156 ? 14.038 21.182 39.968 1.00 16.72 156 VAL A CA 1
ATOM 1212 C C . VAL A 1 156 ? 15.228 20.279 40.295 1.00 16.63 156 VAL A C 1
ATOM 1213 O O . VAL A 1 156 ? 15.751 20.321 41.403 1.00 17.01 156 VAL A O 1
ATOM 1217 N N . ASP A 1 157 ? 15.684 19.483 39.333 1.00 15.75 157 ASP A N 1
ATOM 1218 C CA . ASP A 1 157 ? 16.857 18.616 39.557 1.00 16.37 157 ASP A CA 1
ATOM 1219 C C . ASP A 1 157 ? 18.179 19.397 39.629 1.00 16.24 157 ASP A C 1
ATOM 1220 O O . ASP A 1 157 ? 18.999 19.190 40.539 1.00 16.17 157 ASP A O 1
ATOM 1225 N N . ILE A 1 158 ? 18.371 20.300 38.681 1.00 16.16 158 ILE A N 1
ATOM 1226 C CA . ILE A 1 158 ? 19.573 21.128 38.625 1.00 16.20 158 ILE A CA 1
ATOM 1227 C C . ILE A 1 158 ? 19.201 22.563 38.307 1.00 15.43 158 ILE A C 1
ATOM 1228 O O . ILE A 1 158 ? 18.600 22.832 37.266 1.00 15.94 158 ILE A O 1
ATOM 1233 N N . VAL A 1 159 ? 19.559 23.468 39.218 1.00 15.21 159 VAL A N 1
ATOM 1234 C CA . VAL A 1 159 ? 19.461 24.909 38.993 1.00 14.85 159 VAL A CA 1
ATOM 1235 C C . VAL A 1 159 ? 20.856 25.455 38.723 1.00 14.77 159 VAL A C 1
ATOM 1236 O O . VAL A 1 159 ? 21.735 25.403 39.590 1.00 14.67 159 VAL A O 1
ATOM 1240 N N . LEU A 1 160 ? 21.056 25.991 37.525 1.00 14.62 160 LEU A N 1
ATOM 1241 C CA . LEU A 1 160 ? 22.273 26.679 37.207 1.00 14.69 160 LEU A CA 1
ATOM 1242 C C . LEU A 1 160 ? 22.106 28.136 37.635 1.00 15.00 160 LEU A C 1
ATOM 1243 O O . LEU A 1 160 ? 21.035 28.720 37.412 1.00 16.37 160 LEU A O 1
ATOM 1248 N N . LEU A 1 161 ? 23.163 28.720 38.205 1.00 14.85 161 LEU A N 1
ATOM 1249 C CA . LEU A 1 161 ? 23.133 30.090 38.691 1.00 14.28 161 LEU A CA 1
ATOM 1250 C C . LEU A 1 161 ? 24.443 30.795 38.388 1.00 14.69 161 LEU A C 1
ATOM 1251 O O . LEU A 1 161 ? 25.458 30.162 38.129 1.00 14.11 161 LEU A O 1
ATOM 1256 N N . GLY A 1 162 ? 24.389 32.120 38.390 1.00 14.60 162 GLY A N 1
ATOM 1257 C CA . GLY A 1 162 ? 25.565 32.942 38.451 1.00 16.12 162 GLY A CA 1
ATOM 1258 C C . GLY A 1 162 ? 25.530 33.882 39.626 1.00 16.62 162 GLY A C 1
ATOM 1259 O O . GLY A 1 162 ? 24.534 33.948 40.347 1.00 17.67 162 GLY A O 1
ATOM 1260 N N . PHE A 1 163 ? 26.602 34.641 39.790 1.00 16.34 163 PHE A N 1
ATOM 1261 C CA . PHE A 1 163 ? 26.650 35.719 40.775 1.00 16.21 163 PHE A CA 1
ATOM 1262 C C . PHE A 1 163 ? 26.915 37.020 40.048 1.00 16.70 163 PHE A C 1
ATOM 1263 O O . PHE A 1 163 ? 27.791 37.077 39.180 1.00 17.23 163 PHE A O 1
ATOM 1271 N N . GLY A 1 164 ? 26.198 38.060 40.435 1.00 16.50 164 GLY A N 1
ATOM 1272 C CA . GLY A 1 164 ? 26.580 39.414 40.075 1.00 16.31 164 GLY A CA 1
ATOM 1273 C C . GLY A 1 164 ? 27.546 40.004 41.070 1.00 15.93 164 GLY A C 1
ATOM 1274 O O . GLY A 1 164 ? 27.615 39.582 42.234 1.00 15.51 164 GLY A O 1
ATOM 1275 N N . SER A 1 165 ? 28.258 41.038 40.625 1.00 16.24 165 SER A N 1
ATOM 1276 C CA . SER A 1 165 ? 29.133 41.796 41.531 1.00 15.58 165 SER A CA 1
ATOM 1277 C C . SER A 1 165 ? 28.365 42.509 42.664 1.00 15.44 165 SER A C 1
ATOM 1278 O O . SER A 1 165 ? 28.969 42.919 43.645 1.00 15.28 165 SER A O 1
ATOM 1281 N N . ASP A 1 166 ? 27.054 42.647 42.501 1.00 14.21 166 ASP A N 1
ATOM 1282 C CA . ASP A 1 166 ? 26.163 43.179 43.527 1.00 14.72 166 ASP A CA 1
ATOM 1283 C C . ASP A 1 166 ? 25.702 42.128 44.547 1.00 14.67 166 ASP A C 1
ATOM 1284 O O . ASP A 1 166 ? 24.929 42.448 45.463 1.00 14.18 166 ASP A O 1
ATOM 1289 N N . GLY A 1 167 ? 26.130 40.873 44.369 1.00 14.09 167 GLY A N 1
ATOM 1290 C CA . GLY A 1 167 ? 25.731 39.783 45.264 1.00 14.30 167 GLY A CA 1
ATOM 1291 C C . GLY A 1 167 ? 24.450 39.054 44.875 1.00 14.07 167 GLY A C 1
ATOM 1292 O O . GLY A 1 167 ? 24.021 38.133 45.574 1.00 15.16 167 GLY A O 1
ATOM 1293 N N . HIS A 1 168 ? 23.798 39.470 43.780 1.00 14.51 168 HIS A N 1
ATOM 1294 C CA . HIS A 1 1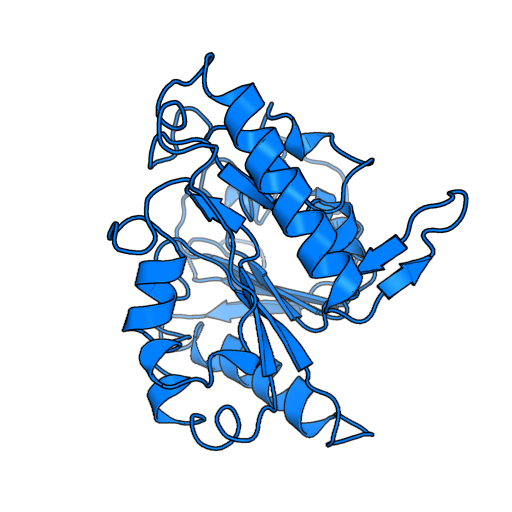68 ? 22.572 38.828 43.337 1.00 15.38 168 HIS A CA 1
ATOM 1295 C C . HIS A 1 168 ? 22.866 37.482 42.660 1.00 15.24 168 HIS A C 1
ATOM 1296 O O . HIS A 1 168 ? 23.986 37.219 42.218 1.00 16.37 168 HIS A O 1
ATOM 1303 N N . THR A 1 169 ? 21.830 36.654 42.575 1.00 15.65 169 THR A N 1
ATOM 1304 C CA . THR A 1 169 ? 21.846 35.460 41.749 1.00 15.39 169 THR A CA 1
ATOM 1305 C C . THR A 1 169 ? 20.439 35.365 41.120 1.00 15.40 169 THR A C 1
ATOM 1306 O O . THR A 1 169 ? 19.486 36.038 41.577 1.00 15.09 169 THR A O 1
ATOM 1310 N N . ALA A 1 170 ? 20.315 34.585 40.059 1.00 15.34 170 ALA A N 1
ATOM 1311 C CA . ALA A 1 170 ? 19.083 34.574 39.261 1.00 15.10 170 ALA A CA 1
ATOM 1312 C C . ALA A 1 170 ? 18.685 36.035 38.981 1.00 15.57 170 ALA A C 1
ATOM 1313 O O . ALA A 1 170 ? 19.545 36.802 38.575 1.00 15.44 170 ALA A O 1
ATOM 1315 N N . SER A 1 171 ? 17.425 36.427 39.163 1.00 16.38 171 SER A N 1
ATOM 1316 C CA . SER A 1 171 ? 17.091 37.884 39.226 1.00 16.08 171 SER A CA 1
ATOM 1317 C C . SER A 1 171 ? 16.565 38.242 40.622 1.00 16.64 171 SER A C 1
ATOM 1318 O O . SER A 1 171 ? 15.621 39.031 40.786 1.00 16.91 171 SER A O 1
ATOM 1321 N N . ILE A 1 172 ? 17.223 37.654 41.630 1.00 16.75 172 ILE A N 1
ATOM 1322 C CA . ILE A 1 172 ? 16.923 37.934 43.024 1.00 16.73 172 ILE A CA 1
ATOM 1323 C C . ILE A 1 172 ? 17.908 39.039 43.441 1.00 16.66 172 ILE A C 1
ATOM 1324 O O . ILE A 1 172 ? 19.045 38.752 43.880 1.00 16.88 172 ILE A O 1
ATOM 1329 N N . PHE A 1 173 ? 17.499 40.287 43.200 1.00 17.01 173 PHE A N 1
ATOM 1330 C CA . PHE A 1 173 ? 18.349 41.464 43.421 1.00 17.26 173 PHE A CA 1
ATOM 1331 C C . PHE A 1 173 ? 18.194 42.016 44.833 1.00 17.61 173 PHE A C 1
ATOM 1332 O O . PHE A 1 173 ? 17.123 41.902 45.428 1.00 17.89 173 PHE A O 1
ATOM 1340 N N . PRO A 1 174 ? 19.254 42.670 45.345 1.00 19.16 174 PRO A N 1
ATOM 1341 C CA . PRO A 1 174 ? 19.109 43.411 46.602 1.00 20.56 174 PRO A CA 1
ATOM 1342 C C . PRO A 1 174 ? 17.952 44.404 46.536 1.00 21.61 174 PRO A C 1
ATOM 1343 O O . PRO A 1 174 ? 17.758 45.068 45.515 1.00 22.43 174 PRO A O 1
ATOM 1347 N N . ASP A 1 175 ? 17.171 44.453 47.608 1.00 22.58 175 ASP A N 1
ATOM 1348 C CA . ASP A 1 175 ? 16.059 45.393 47.772 1.00 24.06 175 ASP A CA 1
ATOM 1349 C C . ASP A 1 175 ? 15.014 45.345 46.633 1.00 23.61 175 ASP A C 1
ATOM 1350 O O . ASP A 1 175 ? 14.374 46.363 46.296 1.00 25.07 175 ASP A O 1
ATOM 1355 N N . SER A 1 176 ? 14.840 44.147 46.051 1.00 21.67 176 SER A N 1
ATOM 1356 C CA . SER A 1 176 ? 13.736 43.839 45.143 1.00 20.55 176 SER A CA 1
ATOM 1357 C C . SER A 1 176 ? 12.646 43.042 45.869 1.00 19.20 176 SER A C 1
ATOM 1358 O O . SER A 1 176 ? 12.882 42.472 46.940 1.00 17.24 176 SER A O 1
ATOM 1361 N N . VAL A 1 177 ? 11.460 42.962 45.262 1.00 18.20 177 VAL A N 1
ATOM 1362 C CA . VAL A 1 177 ? 10.414 42.069 45.744 1.00 18.21 177 VAL A CA 1
ATOM 1363 C C . VAL A 1 177 ? 10.938 40.628 45.948 1.00 17.20 177 VAL A C 1
ATOM 1364 O O . VAL A 1 177 ? 10.717 40.030 47.001 1.00 17.51 177 VAL A O 1
ATOM 1368 N N . ALA A 1 178 ? 11.675 40.119 44.959 1.00 16.42 178 ALA A N 1
ATOM 1369 C CA . ALA A 1 178 ? 12.192 38.743 44.977 1.00 15.69 178 ALA A CA 1
ATOM 1370 C C . ALA A 1 178 ? 13.102 38.470 46.165 1.00 15.45 178 ALA A C 1
ATOM 1371 O O . ALA A 1 178 ? 13.169 37.358 46.659 1.00 15.72 178 ALA A O 1
ATOM 1373 N N . ALA A 1 179 ? 13.834 39.483 46.621 1.00 15.62 179 ALA A N 1
ATOM 1374 C CA . ALA A 1 179 ? 14.773 39.279 47.714 1.00 15.64 179 ALA A CA 1
ATOM 1375 C C . ALA A 1 179 ? 14.115 38.797 48.999 1.00 17.08 179 ALA A C 1
ATOM 1376 O O . ALA A 1 179 ? 14.768 38.155 49.811 1.00 17.42 179 ALA A O 1
ATOM 1378 N N . THR A 1 180 ? 12.838 39.144 49.207 1.00 17.59 180 THR A N 1
ATOM 1379 C CA . THR A 1 180 ? 12.109 38.731 50.407 1.00 18.91 180 THR A CA 1
ATOM 1380 C C . THR A 1 180 ? 10.802 38.010 50.082 1.00 19.10 180 THR A C 1
ATOM 1381 O O . THR A 1 180 ? 9.951 37.828 50.969 1.00 20.61 180 THR A O 1
ATOM 1385 N N . ASP A 1 181 ? 10.668 37.536 48.849 1.00 19.22 181 ASP A N 1
ATOM 1386 C CA . ASP A 1 181 ? 9.440 36.865 48.437 1.00 19.50 181 ASP A CA 1
ATOM 1387 C C . ASP A 1 181 ? 9.509 35.420 48.849 1.00 20.78 181 ASP A C 1
ATOM 1388 O O . ASP A 1 181 ? 10.240 34.638 48.243 1.00 20.65 181 ASP A O 1
ATOM 1393 N N . GLU A 1 182 ? 8.747 35.072 49.892 1.00 22.46 182 GLU A N 1
ATOM 1394 C CA A GLU A 1 182 ? 8.679 33.681 50.330 0.25 22.75 182 GLU A CA 1
ATOM 1395 C CA B GLU A 1 182 ? 8.643 33.699 50.390 0.75 23.90 182 GLU A CA 1
ATOM 1396 C C . GLU A 1 182 ? 7.290 33.067 50.062 1.00 23.36 182 GLU A C 1
ATOM 1397 O O . GLU A 1 182 ? 6.945 32.022 50.614 1.00 24.25 182 GLU A O 1
ATOM 1408 N N . GLU A 1 183 ? 6.532 33.692 49.164 1.00 22.76 183 GLU A N 1
ATOM 1409 C CA . GLU A 1 183 ? 5.138 33.323 48.887 1.00 22.45 183 GLU A CA 1
ATOM 1410 C C . GLU A 1 183 ? 4.875 32.790 47.476 1.00 21.41 183 GLU A C 1
ATOM 1411 O O . GLU A 1 183 ? 3.843 32.154 47.237 1.00 22.09 183 GLU A O 1
ATOM 1417 N N . HIS A 1 184 ? 5.750 33.089 46.524 1.00 18.96 184 HIS A N 1
ATOM 1418 C CA . HIS A 1 184 ? 5.511 32.720 45.126 1.00 18.85 184 HIS A CA 1
ATOM 1419 C C . HIS A 1 184 ? 6.563 31.759 44.591 1.00 17.90 184 HIS A C 1
ATOM 1420 O O . HIS A 1 184 ? 7.683 31.696 45.097 1.00 17.72 184 HIS A O 1
ATOM 1427 N N . VAL A 1 185 ? 6.187 31.005 43.560 1.00 17.46 185 VAL A N 1
ATOM 1428 C CA . VAL A 1 185 ? 7.137 30.198 42.786 1.00 17.18 185 VAL A CA 1
ATOM 1429 C C . VAL A 1 185 ? 7.987 31.091 41.867 1.00 16.41 185 VAL A C 1
ATOM 1430 O O . VAL A 1 185 ? 9.189 30.894 41.744 1.00 16.55 185 VAL A O 1
ATOM 1434 N N . VAL A 1 186 ? 7.337 32.036 41.190 1.00 15.48 186 VAL A N 1
ATOM 1435 C CA . VAL A 1 186 ? 8.021 33.007 40.339 1.00 14.80 186 VAL A CA 1
ATOM 1436 C C . VAL A 1 186 ? 7.772 34.399 40.905 1.00 14.91 186 VAL A C 1
ATOM 1437 O O . VAL A 1 186 ? 6.618 34.791 41.144 1.00 16.18 186 VAL A O 1
ATOM 1441 N N . SER A 1 187 ? 8.853 35.136 41.135 1.00 15.71 187 SER A N 1
ATOM 1442 C CA . SER A 1 187 ? 8.766 36.484 41.667 1.00 15.45 187 SER A CA 1
ATOM 1443 C C . SER A 1 187 ? 9.323 37.470 40.633 1.00 15.44 187 SER A C 1
ATOM 1444 O O . SER A 1 187 ? 9.591 37.101 39.489 1.00 15.91 187 SER A O 1
ATOM 1447 N N . VAL A 1 188 ? 9.475 38.722 41.047 1.00 14.91 188 VAL A N 1
ATOM 1448 C CA . VAL A 1 188 ? 9.815 39.810 40.151 1.00 15.19 188 VAL A CA 1
ATOM 1449 C C . VAL A 1 188 ? 10.876 40.727 40.758 1.00 15.38 188 VAL A C 1
ATOM 1450 O O . VAL A 1 188 ? 11.028 40.806 41.981 1.00 15.00 188 VAL A O 1
ATOM 1454 N N . SER A 1 189 ? 11.585 41.445 39.900 1.00 15.11 189 SER A N 1
ATOM 1455 C CA . SER A 1 189 ? 12.581 42.397 40.354 1.00 15.51 189 SER A CA 1
ATOM 1456 C C . SER A 1 189 ? 12.981 43.330 39.245 1.00 15.89 189 SER A C 1
ATOM 1457 O O . SER A 1 189 ? 12.806 43.010 38.076 1.00 15.67 189 SER A O 1
ATOM 1460 N N . PHE A 1 190 ? 13.539 44.464 39.643 1.00 16.43 190 PHE A N 1
ATOM 1461 C CA . PHE A 1 190 ? 14.288 45.341 38.746 1.00 16.59 190 PHE A CA 1
ATOM 1462 C C . PHE A 1 190 ? 15.764 45.264 39.189 1.00 16.26 190 PHE A C 1
ATOM 1463 O O . PHE A 1 190 ? 16.065 45.136 40.393 1.00 16.87 190 PHE A O 1
ATOM 1471 N N . PRO A 1 191 ? 16.696 45.303 38.229 1.00 16.15 191 PRO A N 1
ATOM 1472 C CA . PRO A 1 191 ? 18.095 45.219 38.631 1.00 15.66 191 PRO A CA 1
ATOM 1473 C C . PRO A 1 191 ? 18.549 46.313 39.583 1.00 15.64 191 PRO A C 1
ATOM 1474 O O . PRO A 1 191 ? 17.982 47.409 39.624 1.00 14.85 191 PRO A O 1
ATOM 1478 N N . SER A 1 192 ? 19.585 45.983 40.347 1.00 14.89 192 SER A N 1
ATOM 1479 C CA . SER A 1 192 ? 20.218 46.909 41.264 1.00 15.41 192 SER A CA 1
ATOM 1480 C C . SER A 1 192 ? 20.990 47.966 40.446 1.00 15.74 192 SER A C 1
ATOM 1481 O O . SER A 1 192 ? 21.150 47.803 39.224 1.00 15.27 192 SER A O 1
ATOM 1484 N N . PRO A 1 193 ? 21.440 49.056 41.097 1.00 15.93 193 PRO A N 1
ATOM 1485 C CA . PRO A 1 193 ? 22.048 50.168 40.354 1.00 16.32 193 PRO A CA 1
ATOM 1486 C C . PRO A 1 193 ? 23.214 49.834 39.417 1.00 15.77 193 PRO A C 1
ATOM 1487 O O . PRO A 1 193 ? 23.321 50.429 38.336 1.00 16.50 193 PRO A O 1
ATOM 1491 N N . THR A 1 194 ? 24.069 48.906 39.821 1.00 15.91 194 THR A N 1
ATOM 1492 C CA . THR A 1 194 ? 25.242 48.534 39.010 1.00 16.23 194 THR A CA 1
ATOM 1493 C C . THR A 1 194 ? 24.946 47.547 37.874 1.00 17.00 194 THR A C 1
ATOM 1494 O O . THR A 1 194 ? 25.818 47.324 37.009 1.00 16.80 194 THR A O 1
ATOM 1498 N N . MET A 1 195 ? 23.747 46.956 37.877 1.00 16.50 195 MET A N 1
ATOM 1499 C CA . MET A 1 195 ? 23.445 45.817 37.015 1.00 17.45 195 MET A CA 1
ATOM 1500 C C . MET A 1 195 ? 22.588 46.179 35.814 1.00 18.28 195 MET A C 1
ATOM 1501 O O . MET A 1 195 ? 21.682 47.033 35.905 1.00 17.87 195 MET A O 1
ATOM 1506 N N . SER A 1 196 ? 22.877 45.500 34.701 1.00 19.20 196 SER A N 1
ATOM 1507 C CA . SER A 1 196 ? 22.202 45.722 33.419 1.00 20.18 196 SER A CA 1
ATOM 1508 C C . SER A 1 196 ? 21.846 44.379 32.777 1.00 20.34 196 SER A C 1
ATOM 1509 O O . SER A 1 196 ? 22.436 43.350 33.111 1.00 21.12 196 SER A O 1
ATOM 1512 N N . PRO A 1 197 ? 20.881 44.368 31.838 1.00 20.39 197 PRO A N 1
ATOM 1513 C CA . PRO A 1 197 ? 20.087 45.459 31.292 1.00 20.28 197 PRO A CA 1
ATOM 1514 C C . PRO A 1 197 ? 19.042 46.004 32.267 1.00 20.04 197 PRO A C 1
ATOM 1515 O O . PRO A 1 197 ? 18.559 45.261 33.129 1.00 19.07 197 PRO A O 1
ATOM 1519 N N . LYS A 1 198 ? 18.706 47.287 32.109 1.00 19.20 198 LYS A N 1
ATOM 1520 C CA . LYS A 1 198 ? 17.734 47.968 32.952 1.00 18.89 198 LYS A CA 1
ATOM 1521 C C . LYS A 1 198 ? 16.316 47.639 32.477 1.00 18.51 198 LYS A C 1
ATOM 1522 O O . LYS A 1 198 ? 15.663 48.436 31.797 1.00 18.53 198 LYS A O 1
ATOM 1528 N N . VAL A 1 199 ? 15.849 46.451 32.833 1.00 17.41 199 VAL A N 1
ATOM 1529 C CA . VAL A 1 199 ? 14.541 45.963 32.435 1.00 17.14 199 VAL A CA 1
ATOM 1530 C C . VAL A 1 199 ? 14.027 45.077 33.552 1.00 17.06 199 VAL A C 1
ATOM 1531 O O . VAL A 1 199 ? 14.822 44.377 34.215 1.00 16.73 199 VAL A O 1
ATOM 1535 N N . TRP A 1 200 ? 12.712 45.108 33.769 1.00 17.32 200 TRP A N 1
ATOM 1536 C CA . TRP A 1 200 ? 12.076 44.236 34.754 1.00 16.99 200 TRP A CA 1
ATOM 1537 C C . TRP A 1 200 ? 12.365 42.773 34.459 1.00 16.65 200 TRP A C 1
ATOM 1538 O O . TRP A 1 200 ? 12.618 42.383 33.297 1.00 16.14 200 TRP A O 1
ATOM 1549 N N . ARG A 1 201 ? 12.358 41.992 35.536 1.00 16.67 201 ARG A N 1
ATOM 1550 C CA . ARG A 1 201 ? 12.683 40.573 35.516 1.00 15.98 201 ARG A CA 1
ATOM 1551 C C . ARG A 1 201 ? 11.593 39.709 36.139 1.00 15.97 201 ARG A C 1
ATOM 1552 O O . ARG A 1 201 ? 10.829 40.146 37.013 1.00 16.92 201 ARG A O 1
ATOM 1560 N N . VAL A 1 202 ? 11.564 38.455 35.706 1.00 16.26 202 VAL A N 1
ATOM 1561 C CA . VAL A 1 202 ? 10.955 37.401 36.488 1.00 15.77 202 VAL A CA 1
ATOM 1562 C C . VAL A 1 202 ? 12.061 36.440 36.907 1.00 16.39 202 VAL A C 1
ATOM 1563 O O . VAL A 1 202 ? 13.089 36.306 36.215 1.00 15.63 202 VAL A O 1
ATOM 1567 N N . THR A 1 203 ? 11.851 35.803 38.053 1.00 15.74 203 THR A N 1
ATOM 1568 C CA . THR A 1 203 ? 12.840 34.891 38.616 1.00 14.79 203 THR A CA 1
ATOM 1569 C C . THR A 1 203 ? 12.162 33.765 39.391 1.00 14.56 203 THR A C 1
ATOM 1570 O O . THR A 1 203 ? 11.137 33.976 40.024 1.00 13.48 203 THR A O 1
ATOM 1574 N N . LEU A 1 204 ? 12.740 32.572 39.323 1.00 15.02 204 LEU A N 1
ATOM 1575 C CA . LEU A 1 204 ? 12.463 31.568 40.324 1.00 15.35 204 LEU A CA 1
ATOM 1576 C C . LEU A 1 204 ? 12.749 32.192 41.690 1.00 15.27 204 LEU A C 1
ATOM 1577 O O . LEU A 1 204 ? 13.684 32.996 41.843 1.00 15.22 204 LEU A O 1
ATOM 1582 N N . SER A 1 205 ? 11.923 31.838 42.673 1.00 15.02 205 SER A N 1
ATOM 1583 C CA . SER A 1 205 ? 12.059 32.383 44.010 1.00 15.18 205 SER A CA 1
ATOM 1584 C C . SER A 1 205 ? 13.133 31.659 44.796 1.00 14.85 205 SER A C 1
ATOM 1585 O O . SER A 1 205 ? 13.577 30.588 44.413 1.00 15.31 205 SER A O 1
ATOM 1588 N N . LYS A 1 206 ? 13.548 32.251 45.911 1.00 15.42 206 LYS A N 1
ATOM 1589 C CA . LYS A 1 206 ? 14.471 31.587 46.834 1.00 15.89 206 LYS A CA 1
ATOM 1590 C C . LYS A 1 206 ? 13.988 30.181 47.177 1.00 16.27 206 LYS A C 1
ATOM 1591 O O . LYS A 1 206 ? 14.773 29.244 47.230 1.00 16.95 206 LYS A O 1
ATOM 1597 N N . THR A 1 207 ? 12.687 30.051 47.433 1.00 16.76 207 THR A N 1
ATOM 1598 C CA . THR A 1 207 ? 12.072 28.769 47.811 1.00 17.46 207 THR A CA 1
ATOM 1599 C C . THR A 1 207 ? 12.335 27.673 46.789 1.00 16.79 207 THR A C 1
ATOM 1600 O O . THR A 1 207 ? 12.740 26.560 47.133 1.00 16.54 207 THR A O 1
ATOM 1604 N N . VAL A 1 208 ? 12.095 27.981 45.521 1.00 16.11 208 VAL A N 1
ATOM 1605 C CA . VAL A 1 208 ? 12.300 26.986 44.459 1.00 15.84 208 VAL A CA 1
ATOM 1606 C C . VAL A 1 208 ? 13.753 26.554 44.466 1.00 15.16 208 VAL A C 1
ATOM 1607 O O . VAL A 1 208 ? 14.074 25.372 44.418 1.00 15.21 208 VAL A O 1
ATOM 1611 N N . ILE A 1 209 ? 14.650 27.531 44.542 1.00 14.87 209 ILE A N 1
ATOM 1612 C CA . ILE A 1 209 ? 16.085 27.226 44.547 1.00 14.50 209 ILE A CA 1
ATOM 1613 C C . ILE A 1 209 ? 16.482 26.359 45.747 1.00 15.19 209 ILE A C 1
ATOM 1614 O O . ILE A 1 209 ? 17.271 25.413 45.613 1.00 15.18 209 ILE A O 1
ATOM 1619 N N . GLN A 1 210 ? 15.880 26.643 46.900 1.00 15.24 210 GLN A N 1
ATOM 1620 C CA . GLN A 1 210 ? 16.169 25.936 48.144 1.00 14.98 210 GLN A CA 1
ATOM 1621 C C . GLN A 1 210 ? 15.556 24.519 48.225 1.00 15.02 210 GLN A C 1
ATOM 1622 O O . GLN A 1 210 ? 15.912 23.752 49.121 1.00 15.94 210 GLN A O 1
ATOM 1628 N N . TYR A 1 211 ? 14.619 24.208 47.331 1.00 15.30 211 TYR A N 1
ATOM 1629 C CA . TYR A 1 211 ? 14.063 22.868 47.216 1.00 16.42 211 TYR A CA 1
ATOM 1630 C C . TYR A 1 211 ? 14.654 22.056 46.041 1.00 16.42 211 TYR A C 1
ATOM 1631 O O . TYR A 1 211 ? 14.322 20.870 45.873 1.00 16.41 211 TYR A O 1
ATOM 1640 N N . ALA A 1 212 ? 15.514 22.670 45.238 1.00 15.39 212 ALA A N 1
ATOM 1641 C CA . ALA A 1 212 ? 16.132 21.982 44.114 1.00 15.40 212 ALA A CA 1
ATOM 1642 C C . ALA A 1 212 ? 17.072 20.890 44.624 1.00 14.92 212 ALA A C 1
ATOM 1643 O O . ALA A 1 212 ? 17.659 21.005 45.707 1.00 15.06 212 ALA A O 1
ATOM 1645 N N . LYS A 1 213 ? 17.206 19.819 43.841 1.00 13.99 213 LYS A N 1
ATOM 1646 C CA . LYS A 1 213 ? 18.117 18.727 44.193 1.00 14.03 213 LYS A CA 1
ATOM 1647 C C . LYS A 1 213 ? 19.596 19.093 44.154 1.00 13.96 213 LYS A C 1
ATOM 1648 O O . LYS A 1 213 ? 20.365 18.694 45.033 1.00 13.57 213 LYS A O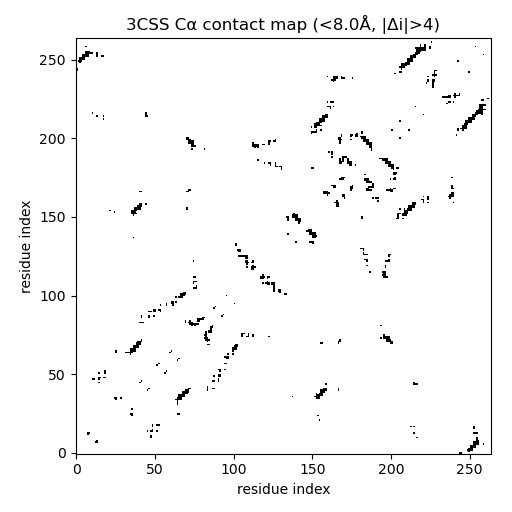 1
ATOM 1654 N N . HIS A 1 214 ? 19.975 19.867 43.143 1.00 13.93 214 HIS A N 1
ATOM 1655 C CA . HIS A 1 214 ? 21.357 20.309 42.930 1.00 14.10 214 HIS A CA 1
ATOM 1656 C C . HIS A 1 214 ? 21.349 21.770 42.443 1.00 13.48 214 HIS A C 1
ATOM 1657 O O . HIS A 1 214 ? 20.564 22.147 41.545 1.00 13.92 214 HIS A O 1
ATOM 1664 N N . VAL A 1 215 ? 22.219 22.575 43.025 1.00 12.85 215 VAL A N 1
ATOM 1665 C CA . VAL A 1 215 ? 22.390 23.966 42.605 1.00 12.37 215 VAL A CA 1
ATOM 1666 C C . VAL A 1 215 ? 23.854 24.116 42.202 1.00 12.65 215 VAL A C 1
ATOM 1667 O O . VAL A 1 215 ? 24.741 23.709 42.933 1.00 12.91 215 VAL A O 1
ATOM 1671 N N . VAL A 1 216 ? 24.088 24.676 41.022 1.00 12.53 216 VAL A N 1
ATOM 1672 C CA . VAL A 1 216 ? 25.450 24.834 40.493 1.00 11.83 216 VAL A CA 1
ATOM 1673 C C . VAL A 1 216 ? 25.636 26.304 40.088 1.00 12.16 216 VAL A C 1
ATOM 1674 O O . VAL A 1 216 ? 24.980 26.805 39.176 1.00 11.45 216 VAL A O 1
ATOM 1678 N N . VAL A 1 217 ? 26.539 26.978 40.787 1.00 12.98 217 VAL A N 1
ATOM 1679 C CA . VAL A 1 217 ? 26.849 28.376 40.516 1.00 12.92 217 VAL A CA 1
ATOM 1680 C C . VAL A 1 217 ? 28.130 28.429 39.705 1.00 13.19 217 VAL A C 1
ATOM 1681 O O . VAL A 1 217 ? 29.130 27.784 40.063 1.00 13.63 217 VAL A O 1
ATOM 1685 N N . LEU A 1 218 ? 28.111 29.200 38.622 1.00 12.30 218 LEU A N 1
ATOM 1686 C CA . LEU A 1 218 ? 29.309 29.521 37.837 1.00 12.87 218 LEU A CA 1
ATOM 1687 C C . LEU A 1 218 ? 29.583 31.002 37.990 1.00 12.94 218 LEU A C 1
ATOM 1688 O O . LEU A 1 218 ? 28.724 31.821 37.617 1.00 13.67 218 LEU A O 1
ATOM 1693 N N . ALA A 1 219 ? 30.765 31.366 38.502 1.00 12.29 219 ALA A N 1
ATOM 1694 C CA . ALA A 1 219 ? 31.116 32.786 38.732 1.00 12.77 219 ALA A CA 1
ATOM 1695 C C . ALA A 1 219 ? 32.597 33.030 38.517 1.00 13.16 219 ALA A C 1
ATOM 1696 O O . ALA A 1 219 ? 33.448 32.283 38.993 1.00 14.02 219 ALA A O 1
ATOM 1698 N N . ALA A 1 220 ? 32.894 34.096 37.789 1.00 13.49 220 ALA A N 1
ATOM 1699 C CA . ALA A 1 220 ? 34.260 34.471 37.468 1.00 13.20 220 ALA A CA 1
ATOM 1700 C C . ALA A 1 220 ? 34.435 35.979 37.660 1.00 14.01 220 ALA A C 1
ATOM 1701 O O . ALA A 1 220 ? 33.543 36.762 37.319 1.00 14.89 220 ALA A O 1
ATOM 1703 N N . GLY A 1 221 ? 35.590 36.356 38.203 1.00 13.98 221 GLY A N 1
ATOM 1704 C CA . GLY A 1 221 ? 35.990 37.751 38.388 1.00 14.26 221 GLY A CA 1
ATOM 1705 C C . GLY A 1 221 ? 36.275 38.132 39.830 1.00 13.79 221 GLY A C 1
ATOM 1706 O O . GLY A 1 221 ? 35.567 37.744 40.759 1.00 12.86 221 GLY A O 1
ATOM 1707 N N . LYS A 1 222 ? 37.316 38.926 40.025 1.00 14.00 222 LYS A N 1
ATOM 1708 C CA A LYS A 1 222 ? 37.659 39.439 41.350 0.25 14.00 222 LYS A CA 1
ATOM 1709 C CA B LYS A 1 222 ? 37.661 39.428 41.354 0.25 14.47 222 LYS A CA 1
ATOM 1710 C CA C LYS A 1 222 ? 37.656 39.428 41.363 0.50 14.64 222 LYS A CA 1
ATOM 1711 C C . LYS A 1 222 ? 36.484 40.190 41.965 1.00 14.19 222 LYS A C 1
ATOM 1712 O O . LYS A 1 222 ? 36.317 40.215 43.191 1.00 13.26 222 LYS A O 1
ATOM 1728 N N . ASP A 1 223 ? 35.679 40.825 41.115 1.00 14.66 223 ASP A N 1
ATOM 1729 C CA . ASP A 1 223 ? 34.555 41.595 41.617 1.00 15.43 223 ASP A CA 1
ATOM 1730 C C . ASP A 1 223 ? 33.449 40.747 42.226 1.00 15.04 223 ASP A C 1
ATOM 1731 O O . ASP A 1 223 ? 32.502 41.293 42.774 1.00 15.13 223 ASP A O 1
ATOM 1736 N N . LYS A 1 224 ? 33.562 39.419 42.125 1.00 15.24 224 LYS A N 1
ATOM 1737 C CA . LYS A 1 224 ? 32.636 38.513 42.800 1.00 14.76 224 LYS A CA 1
ATOM 1738 C C . LYS A 1 224 ? 33.167 37.922 44.088 1.00 14.54 224 LYS A C 1
ATOM 1739 O O . LYS A 1 224 ? 32.433 37.161 44.760 1.00 14.73 224 LYS A O 1
ATOM 1745 N N . ASN A 1 225 ? 34.437 38.190 44.410 1.00 13.78 225 ASN A N 1
ATOM 1746 C CA . ASN A 1 225 ? 35.075 37.541 45.552 1.00 14.12 225 ASN A CA 1
ATOM 1747 C C . ASN A 1 225 ? 34.342 37.841 46.855 1.00 13.81 225 ASN A C 1
ATOM 1748 O O . ASN A 1 225 ? 34.161 36.957 47.662 1.00 14.87 225 ASN A O 1
ATOM 1753 N N . TRP A 1 226 ? 33.884 39.079 47.052 1.00 12.74 226 TRP A N 1
ATOM 1754 C CA . TRP A 1 226 ? 33.191 39.408 48.293 1.00 12.84 226 TRP A CA 1
ATOM 1755 C C . TRP A 1 226 ? 31.885 38.644 48.412 1.00 12.95 226 TRP A C 1
ATOM 1756 O O . TRP A 1 226 ? 31.420 38.330 49.514 1.00 13.31 226 TRP A O 1
ATOM 1767 N N . VAL A 1 227 ? 31.280 38.373 47.259 1.00 12.37 227 VAL A N 1
ATOM 1768 C CA . VAL A 1 227 ? 30.037 37.598 47.223 1.00 11.99 227 VAL A CA 1
ATOM 1769 C C . VAL A 1 227 ? 30.309 36.164 47.655 1.00 12.89 227 VAL A C 1
ATOM 1770 O O . VAL A 1 227 ? 29.611 35.587 48.498 1.00 12.95 227 VAL A O 1
ATOM 1774 N N . VAL A 1 228 ? 31.312 35.558 47.039 1.00 12.71 228 VAL A N 1
ATOM 1775 C CA . VAL A 1 228 ? 31.678 34.194 47.389 1.00 13.16 228 VAL A CA 1
ATOM 1776 C C . VAL A 1 228 ? 32.010 34.083 48.889 1.00 13.47 228 VAL A C 1
ATOM 1777 O O . VAL A 1 228 ? 31.491 33.208 49.599 1.00 13.82 228 VAL A O 1
ATOM 1781 N N A ARG A 1 229 ? 32.848 34.977 49.393 0.50 14.16 229 ARG A N 1
ATOM 1782 N N B ARG A 1 229 ? 32.867 34.988 49.363 0.50 13.92 229 ARG A N 1
ATOM 1783 C CA A ARG A 1 229 ? 33.233 34.890 50.798 0.50 14.03 229 ARG A CA 1
ATOM 1784 C CA B ARG A 1 229 ? 33.251 35.042 50.777 0.50 13.48 229 ARG A CA 1
ATOM 1785 C C A ARG A 1 229 ? 32.047 35.164 51.736 0.50 13.48 229 ARG A C 1
ATOM 1786 C C B ARG A 1 229 ? 32.026 35.126 51.679 0.50 13.21 229 ARG A C 1
ATOM 1787 O O A ARG A 1 229 ? 31.971 34.571 52.833 0.50 13.20 229 ARG A O 1
ATOM 1788 O O B ARG A 1 229 ? 31.911 34.399 52.688 0.50 13.07 229 ARG A O 1
ATOM 1803 N N . GLY A 1 230 ? 31.112 36.013 51.297 1.00 12.77 230 GLY A N 1
ATOM 1804 C CA . GLY A 1 230 ? 29.914 36.332 52.078 1.00 12.84 230 GLY A CA 1
ATOM 1805 C C . GLY A 1 230 ? 28.901 35.202 52.107 1.00 13.20 230 GLY A C 1
ATOM 1806 O O . GLY A 1 230 ? 28.126 35.072 53.057 1.00 13.68 230 GLY A O 1
ATOM 1807 N N . VAL A 1 231 ? 28.889 34.391 51.051 1.00 12.28 231 VAL A N 1
ATOM 1808 C CA . VAL A 1 231 ? 28.050 33.184 51.034 1.00 13.03 231 VAL A CA 1
ATOM 1809 C C . VAL A 1 231 ? 28.651 32.070 51.901 1.00 13.64 231 VAL A C 1
ATOM 1810 O O . VAL A 1 231 ? 27.938 31.360 52.630 1.00 13.33 231 VAL A O 1
ATOM 1814 N N . LEU A 1 232 ? 29.978 31.942 51.837 1.00 13.47 232 LEU A N 1
ATOM 1815 C CA . LEU A 1 232 ? 30.668 30.834 52.495 1.00 14.15 232 LEU A CA 1
ATOM 1816 C C . LEU A 1 232 ? 30.961 31.000 53.971 1.00 14.92 232 LEU A C 1
ATOM 1817 O O . LEU A 1 232 ? 31.177 29.991 54.659 1.00 16.15 232 LEU A O 1
ATOM 1822 N N . SER A 1 233 ? 31.006 32.240 54.479 1.00 15.14 233 SER A N 1
ATOM 1823 C CA . SER A 1 233 ? 31.344 32.444 55.880 1.00 15.08 233 SER A CA 1
ATOM 1824 C C . SER A 1 233 ? 30.336 31.755 56.784 1.00 15.83 233 SER A C 1
ATOM 1825 O O . SER A 1 233 ? 29.133 31.896 56.604 1.00 14.03 233 SER A O 1
ATOM 1828 N N . GLU A 1 234 ? 30.831 30.988 57.756 1.00 16.75 234 GLU A N 1
ATOM 1829 C CA A GLU A 1 234 ? 29.962 30.261 58.689 0.50 17.22 234 GLU A CA 1
ATOM 1830 C CA B GLU A 1 234 ? 29.952 30.264 58.669 0.50 17.20 234 GLU A CA 1
ATOM 1831 C C . GLU A 1 234 ? 29.059 31.224 59.452 1.00 16.97 234 GLU A C 1
ATOM 1832 O O . GLU A 1 234 ? 27.865 31.015 59.550 1.00 18.27 234 GLU A O 1
ATOM 1843 N N . SER A 1 235 ? 29.649 32.275 60.004 1.00 16.63 235 SER A N 1
ATOM 1844 C CA . SER A 1 235 ? 28.888 33.338 60.648 1.00 16.87 235 SER A CA 1
ATOM 1845 C C . SER A 1 235 ? 28.603 34.395 59.605 1.00 16.19 235 SER A C 1
ATOM 1846 O O . SER A 1 235 ? 29.423 34.607 58.696 1.00 14.16 235 SER A O 1
ATOM 1849 N N . PRO A 1 236 ? 27.428 35.038 59.702 1.00 15.20 236 PRO A N 1
ATOM 1850 C CA . PRO A 1 236 ? 27.222 36.134 58.758 1.00 14.71 236 PRO A CA 1
ATOM 1851 C C . PRO A 1 236 ? 28.351 37.172 58.862 1.00 13.93 236 PRO A C 1
ATOM 1852 O O . PRO A 1 236 ? 28.792 37.526 59.976 1.00 13.26 236 PRO A O 1
ATOM 1856 N N . THR A 1 237 ? 28.786 37.631 57.688 1.00 13.91 237 THR A N 1
ATOM 1857 C CA . THR A 1 237 ? 29.819 38.643 57.521 1.00 14.25 237 THR A CA 1
ATOM 1858 C C . THR A 1 237 ? 29.359 39.736 56.566 1.00 13.81 237 THR A C 1
ATOM 1859 O O . THR A 1 237 ? 28.633 39.490 55.580 1.00 14.05 237 THR A O 1
ATOM 1863 N N . ASP A 1 238 ? 29.760 40.965 56.877 1.00 12.82 238 ASP A N 1
ATOM 1864 C CA . ASP A 1 238 ? 29.532 42.098 55.979 1.00 12.67 238 ASP A CA 1
ATOM 1865 C C . ASP A 1 238 ? 30.776 42.386 55.141 1.00 12.31 238 ASP A C 1
ATOM 1866 O O . ASP A 1 238 ? 31.921 42.225 55.630 1.00 12.46 238 ASP A O 1
ATOM 1871 N N . PRO A 1 239 ? 30.577 42.852 53.901 1.00 12.96 239 PRO A N 1
ATOM 1872 C CA . PRO A 1 239 ? 29.297 43.059 53.186 1.00 12.56 239 PRO A CA 1
ATOM 1873 C C . PRO A 1 239 ? 28.618 41.725 52.882 1.00 13.13 239 PRO A C 1
ATOM 1874 O O . PRO A 1 239 ? 29.275 40.763 52.458 1.00 12.64 239 PRO A O 1
ATOM 1878 N N . LEU A 1 240 ? 27.313 41.678 53.117 1.00 12.42 240 LEU A N 1
ATOM 1879 C CA . LEU A 1 240 ? 26.554 40.417 53.099 1.00 12.09 240 LEU A CA 1
ATOM 1880 C C . LEU A 1 240 ? 25.707 40.347 51.823 1.00 12.23 240 LEU A C 1
ATOM 1881 O O . LEU A 1 240 ? 24.805 41.187 51.612 1.00 12.49 240 LEU A O 1
ATOM 1886 N N . PRO A 1 241 ? 26.007 39.365 50.944 1.00 13.12 241 PRO A N 1
ATOM 1887 C CA . PRO A 1 241 ? 25.297 39.299 49.653 1.00 13.08 241 PRO A CA 1
ATOM 1888 C C . PRO A 1 241 ? 23.920 38.682 49.790 1.00 13.46 241 PRO A C 1
ATOM 1889 O O . PRO A 1 241 ? 23.733 37.786 50.615 1.00 12.76 241 PRO A O 1
ATOM 1893 N N . VAL A 1 242 ? 22.963 39.139 48.983 1.00 13.55 242 VAL A N 1
ATOM 1894 C CA . VAL A 1 242 ? 21.628 38.585 49.025 1.00 13.82 242 VAL A CA 1
ATOM 1895 C C . VAL A 1 242 ? 21.676 37.059 48.736 1.00 13.29 242 VAL A C 1
ATOM 1896 O O . VAL A 1 242 ? 20.881 36.282 49.308 1.00 15.09 242 VAL A O 1
ATOM 1900 N N . SER A 1 243 ? 22.688 36.628 47.968 1.00 12.96 243 SER A N 1
ATOM 1901 C CA A SER A 1 243 ? 22.826 35.206 47.631 0.50 12.84 243 SER A CA 1
ATOM 1902 C CA B SER A 1 243 ? 22.892 35.208 47.631 0.50 12.37 243 SER A CA 1
ATOM 1903 C C . SER A 1 243 ? 23.248 34.282 48.796 1.00 12.52 243 SER A C 1
ATOM 1904 O O . SER A 1 243 ? 23.283 33.056 48.635 1.00 13.33 243 SER A O 1
ATOM 1909 N N . ARG A 1 244 ? 23.501 34.847 49.986 1.00 12.59 244 ARG A N 1
ATOM 1910 C CA . ARG A 1 244 ? 23.690 34.039 51.188 1.00 12.55 244 ARG A CA 1
ATOM 1911 C C . ARG A 1 244 ? 22.492 33.116 51.475 1.00 12.07 244 ARG A C 1
ATOM 1912 O O . ARG A 1 244 ? 22.648 32.125 52.198 1.00 13.12 244 ARG A O 1
ATOM 1920 N N . PHE A 1 245 ? 21.307 33.381 50.897 1.00 12.44 245 PHE A N 1
ATOM 1921 C CA . PHE A 1 245 ? 20.187 32.432 51.059 1.00 12.57 245 PHE A CA 1
ATOM 1922 C C . PHE A 1 245 ? 20.525 31.016 50.568 1.00 12.12 245 PHE A C 1
ATOM 1923 O O . PHE A 1 245 ? 19.872 30.030 50.962 1.00 11.91 245 PHE A O 1
ATOM 1931 N N . LEU A 1 246 ? 21.523 30.903 49.693 1.00 11.98 246 LEU A N 1
ATOM 1932 C CA . LEU A 1 246 ? 21.974 29.575 49.216 1.00 12.63 246 LEU A CA 1
ATOM 1933 C C . LEU A 1 246 ? 22.430 28.625 50.339 1.00 12.79 246 LEU A C 1
ATOM 1934 O O . LEU A 1 246 ? 22.360 27.401 50.208 1.00 11.96 246 LEU A O 1
ATOM 1939 N N . ARG A 1 247 ? 22.840 29.188 51.470 1.00 12.65 247 ARG A N 1
ATOM 1940 C CA . ARG A 1 247 ? 23.245 28.396 52.628 1.00 13.20 247 ARG A CA 1
ATOM 1941 C C . ARG A 1 247 ? 22.114 27.506 53.137 1.00 13.67 247 ARG A C 1
ATOM 1942 O O . ARG A 1 247 ? 22.370 26.501 53.818 1.00 14.08 247 ARG A O 1
ATOM 1950 N N . ASP A 1 248 ? 20.871 27.897 52.847 1.00 14.00 248 ASP A N 1
ATOM 1951 C CA . ASP A 1 248 ? 19.677 27.186 53.298 1.00 14.79 248 ASP A CA 1
ATOM 1952 C C . ASP A 1 248 ? 19.067 26.257 52.246 1.00 14.11 248 ASP A C 1
ATOM 1953 O O . ASP A 1 248 ? 17.942 25.767 52.419 1.00 14.33 248 ASP A O 1
ATOM 1958 N N . CYS A 1 249 ? 19.818 26.001 51.176 1.00 13.94 249 CYS A N 1
ATOM 1959 C CA . CYS A 1 249 ? 19.419 25.026 50.179 1.00 13.31 249 CYS A CA 1
ATOM 1960 C C . CYS A 1 249 ? 19.349 23.653 50.797 1.00 13.32 249 CYS A C 1
ATOM 1961 O O . CYS A 1 249 ? 20.206 23.244 51.568 1.00 13.52 249 CYS A O 1
ATOM 1964 N N . ARG A 1 250 ? 18.286 22.958 50.472 1.00 14.42 250 ARG A N 1
ATOM 1965 C CA . ARG A 1 250 ? 18.125 21.552 50.916 1.00 14.56 250 ARG A CA 1
ATOM 1966 C C . ARG A 1 250 ? 18.867 20.575 50.014 1.00 14.68 250 ARG A C 1
ATOM 1967 O O . ARG A 1 250 ? 19.131 19.429 50.420 1.00 16.08 250 ARG A O 1
ATOM 1975 N N . GLY A 1 251 ? 19.161 21.007 48.787 1.00 14.31 251 GLY A N 1
ATOM 1976 C CA . GLY A 1 251 ? 19.921 20.215 47.835 1.00 13.98 251 GLY A CA 1
ATOM 1977 C C . GLY A 1 251 ? 21.408 20.428 47.974 1.00 14.62 251 GLY A C 1
ATOM 1978 O O . GLY A 1 251 ? 21.865 21.122 48.890 1.00 14.87 251 GLY A O 1
ATOM 1979 N N . SER A 1 252 ? 22.166 19.823 47.073 1.00 14.83 252 SER A N 1
ATOM 1980 C CA . SER A 1 252 ? 23.601 20.031 47.043 1.00 15.75 252 SER A CA 1
ATOM 1981 C C . SER A 1 252 ? 23.864 21.397 46.434 1.00 15.32 252 SER A C 1
ATOM 1982 O O . SER A 1 252 ? 23.061 21.901 45.627 1.00 16.36 252 SER A O 1
ATOM 1985 N N . VAL A 1 253 ? 24.973 22.008 46.824 1.00 14.31 253 VAL A N 1
ATOM 1986 C CA . VAL A 1 253 ? 25.393 23.273 46.221 1.00 13.68 253 VAL A CA 1
ATOM 1987 C C . VAL A 1 253 ? 26.858 23.115 45.796 1.00 13.87 253 VAL A C 1
ATOM 1988 O O . VAL A 1 253 ? 27.712 22.621 46.569 1.00 13.56 253 VAL A O 1
ATOM 1992 N N . THR A 1 254 ? 27.114 23.498 44.550 1.00 13.44 254 THR A N 1
ATOM 1993 C CA . THR A 1 254 ? 28.460 23.530 43.986 1.00 12.89 254 THR A CA 1
ATOM 1994 C C . THR A 1 254 ? 28.773 24.926 43.455 1.00 13.04 254 THR A C 1
ATOM 1995 O O . THR A 1 254 ? 27.969 25.480 42.718 1.00 13.74 254 THR A O 1
ATOM 1999 N N . LEU A 1 255 ? 29.921 25.466 43.851 1.00 12.48 255 LEU A N 1
ATOM 2000 C CA . LEU A 1 255 ? 30.435 26.753 43.348 1.00 12.22 255 LEU A CA 1
ATOM 2001 C C . LEU A 1 255 ? 31.621 26.467 42.412 1.00 12.15 255 LEU A C 1
ATOM 2002 O O . LEU A 1 255 ? 32.626 25.932 42.846 1.00 12.49 255 LEU A O 1
ATOM 2007 N N . LEU A 1 256 ? 31.453 26.797 41.130 1.00 11.43 256 LEU A N 1
ATOM 2008 C CA . LEU A 1 256 ? 32.504 26.720 40.121 1.00 11.31 256 LEU A CA 1
ATOM 2009 C C . LEU A 1 256 ? 33.014 28.130 39.866 1.00 11.96 256 LEU A C 1
ATOM 2010 O O . LEU A 1 256 ? 32.278 28.964 39.347 1.00 12.14 256 LEU A O 1
ATOM 2015 N N . LEU A 1 257 ? 34.257 28.382 40.276 1.00 12.57 257 LEU A N 1
ATOM 2016 C CA . LEU A 1 257 ? 34.784 29.726 40.393 1.00 13.56 257 LEU A CA 1
ATOM 2017 C C . LEU A 1 257 ? 36.086 29.823 39.630 1.00 14.31 257 LEU A C 1
ATOM 2018 O O . LEU A 1 257 ? 36.786 28.828 39.493 1.00 16.37 257 LEU A O 1
ATOM 2023 N N . ASP A 1 258 ? 36.439 31.030 39.187 1.00 14.72 258 ASP A N 1
ATOM 2024 C CA . ASP A 1 258 ? 37.753 31.250 38.609 1.00 15.21 258 ASP A CA 1
ATOM 2025 C C . ASP A 1 258 ? 38.649 31.791 39.739 1.00 16.06 258 ASP A C 1
ATOM 2026 O O . ASP A 1 258 ? 38.169 31.983 40.867 1.00 14.59 258 ASP A O 1
ATOM 2031 N N . PRO A 1 259 ? 39.946 31.999 39.459 1.00 19.02 259 PRO A N 1
ATOM 2032 C CA . PRO A 1 259 ? 40.844 32.315 40.571 1.00 20.19 259 PRO A CA 1
ATOM 2033 C C . PRO A 1 259 ? 40.500 33.628 41.302 1.00 21.05 259 PRO A C 1
ATOM 2034 O O . PRO A 1 259 ? 40.585 33.680 42.539 1.00 21.73 259 PRO A O 1
ATOM 2038 N N . GLY A 1 260 ? 40.077 34.652 40.560 1.00 21.22 260 GLY A N 1
ATOM 2039 C CA . GLY A 1 260 ? 39.711 35.935 41.186 1.00 20.88 260 GLY A CA 1
ATOM 2040 C C . GLY A 1 260 ? 38.493 35.809 42.088 1.00 20.40 260 GLY A C 1
ATOM 2041 O O . GLY A 1 260 ? 38.488 36.328 43.213 1.00 19.80 260 GLY A O 1
ATOM 2042 N N . ALA A 1 261 ? 37.450 35.138 41.593 1.00 19.94 261 ALA A N 1
ATOM 2043 C CA . ALA A 1 261 ? 36.208 34.899 42.368 1.00 19.78 261 ALA A CA 1
ATOM 2044 C C . ALA A 1 261 ? 36.456 34.030 43.605 1.00 19.61 261 ALA A C 1
ATOM 2045 O O . ALA A 1 261 ? 35.882 34.253 44.666 1.00 18.35 261 ALA A O 1
ATOM 2047 N N . GLY A 1 262 ? 37.376 33.072 43.469 1.00 20.59 262 GLY A N 1
ATOM 2048 C CA . GLY A 1 262 ? 37.691 32.153 44.556 1.00 21.13 262 GLY A CA 1
ATOM 2049 C C . GLY A 1 262 ? 38.857 32.528 45.452 1.00 21.65 262 GLY A C 1
ATOM 2050 O O . GLY A 1 262 ? 39.255 31.708 46.288 1.00 22.35 262 GLY A O 1
ATOM 2051 N N . GLU A 1 263 ? 39.404 33.742 45.311 1.00 22.01 263 GLU A N 1
ATOM 2052 C CA . GLU A 1 263 ? 40.595 34.153 46.073 1.00 22.57 263 GLU A CA 1
ATOM 2053 C C . GLU A 1 263 ? 40.394 33.973 47.580 1.00 22.63 263 GLU A C 1
ATOM 2054 O O . GLU A 1 263 ? 39.379 34.398 48.141 1.00 21.38 263 GLU A O 1
ATOM 2060 N N . GLY A 1 264 ? 41.344 33.284 48.223 1.00 23.02 264 GLY A N 1
ATOM 2061 C CA . GLY A 1 264 ? 41.298 33.090 49.666 1.00 23.39 264 GLY A CA 1
ATOM 2062 C C . GLY A 1 264 ? 40.453 31.940 50.195 1.00 23.61 264 GLY A C 1
ATOM 2063 O O . GLY A 1 264 ? 40.541 31.604 51.380 1.00 24.33 264 GLY A O 1
ATOM 2064 N N . VAL A 1 265 ? 39.632 31.320 49.353 1.00 23.36 265 VAL A N 1
ATOM 2065 C CA . VAL A 1 265 ? 38.735 30.263 49.836 1.00 23.42 265 VAL A CA 1
ATOM 2066 C C . VAL A 1 265 ? 39.435 28.939 50.131 1.00 24.12 265 VAL A C 1
ATOM 2067 O O . VAL A 1 265 ? 39.279 28.361 51.214 1.00 24.90 265 VAL A O 1
ATOM 2071 N N . CYS A 1 266 ? 40.231 28.461 49.185 1.00 23.04 266 CYS A N 1
ATOM 2072 C CA . CYS A 1 266 ? 40.765 27.126 49.290 1.00 23.40 266 CYS A CA 1
ATOM 2073 C C . CYS A 1 266 ? 42.162 27.129 49.873 1.00 23.44 266 CYS A C 1
ATOM 2074 O O . CYS A 1 266 ? 42.891 28.136 49.830 1.00 22.63 266 CYS A O 1
ATOM 2077 N N . ALA A 1 267 ? 42.537 25.984 50.433 1.00 24.17 267 ALA A N 1
ATOM 2078 C CA . ALA A 1 267 ? 43.838 25.845 51.051 1.00 24.50 267 ALA A CA 1
ATOM 2079 C C . ALA A 1 267 ? 44.865 25.893 49.928 1.00 25.01 267 ALA A C 1
ATOM 2080 O O . ALA A 1 267 ? 44.576 25.482 48.798 1.00 25.62 267 ALA A O 1
#

Nearest PDB structures (foldseek):
  3css-assembly1_A  TM=1.004E+00  e=5.673E-60  Leishmania braziliensis MHOM/BR/75/M2904
  6vye-assembly2_B  TM=9.473E-01  e=6.554E-34  Trypanosoma cruzi strain CL Brener
  6vye-assembly1_A  TM=9.474E-01  e=5.614E-33  Trypanosoma cruzi strain CL Brener
  2j0e-assembly1_A  TM=9.396E-01  e=8.737E-33  Trypanosoma brucei
  3nwp-assembly2_B  TM=8.028E-01  e=5.056E-16  Shewanella baltica OS223

Sequence (264 aa):
FAPTVKICEENLSQMMSFAAREVILAAIDARVDKKSVPVVLALSGGSSTPKRRLYEEELHEKDLALLLQQHAVQFILGDERLLSEDDEEQSNFSMATKALLRDVPSSDVISIDRRRAALATSKDEKGGLDGAWAVAQDYEVKLLNCLPCKQINGTAKSVPVVDIVLLGFGSDGHTASIFPDSVAATDEEEHVVSVSFPSPTMSPKVWRVTLSKTVIQYAKHVVVLAAGKKKDKNWVVRRGVLSEESPTDPLPVSSRFLRDCRGSVTLLLDPGAGEGVCA

Secondary structure (DSSP, 8-state):
---EEEE-SSHHHHHHHHHHHHHHHHHT-SSTTSPEEEEEP-SSTTHHHHHHHHHHSHHHHHTT-EEEEESEEESS-TTSTTSHHHHHHHHTGGGS-GGGBPPP--HHHHTTTT-TTTTHHHHHHHHHHHHHHHHHHS-EEEPTTSS-EEE--SEEEEE--TTS-BTTB-TTSGGGG--S-SEEEE---TT-SS-S-EEEE-HHHHHH-SEEEEEE-SGGGHHHHHHHH-SS--SS--GGGGGGG-SSEEEEEE-TTTTTTT--